Protein AF-A0A661MA37-F1 (afdb_monomer)

Structure (mmCIF, N/CA/C/O backbone):
data_AF-A0A661MA37-F1
#
_entry.id   AF-A0A661MA37-F1
#
loop_
_atom_site.group_PDB
_atom_site.id
_atom_site.type_symbol
_atom_site.label_atom_id
_atom_site.label_alt_id
_atom_site.label_comp_id
_atom_site.label_asym_id
_atom_site.label_entity_id
_atom_site.label_seq_id
_atom_site.pdbx_PDB_ins_code
_atom_site.Cartn_x
_atom_site.Cartn_y
_atom_site.Cartn_z
_atom_site.occupancy
_atom_site.B_iso_or_equiv
_atom_site.auth_seq_id
_atom_site.auth_comp_id
_atom_site.auth_asym_id
_atom_site.auth_atom_id
_atom_site.pdbx_PDB_model_num
ATOM 1 N N . MET A 1 1 ? -31.921 -35.289 -66.103 1.00 42.34 1 MET A N 1
ATOM 2 C CA . MET A 1 1 ? -31.293 -35.440 -64.771 1.00 42.34 1 MET A CA 1
ATOM 3 C C . MET A 1 1 ? -30.278 -34.314 -64.580 1.00 42.34 1 MET A C 1
ATOM 5 O O . MET A 1 1 ? -29.212 -34.405 -65.176 1.00 42.34 1 MET A O 1
ATOM 9 N N . PRO A 1 2 ? -30.581 -33.223 -63.849 1.00 46.28 2 PRO A N 1
ATOM 10 C CA . PRO A 1 2 ? -29.588 -32.200 -63.558 1.00 46.28 2 PRO A CA 1
ATOM 11 C C . PRO A 1 2 ? -28.761 -32.589 -62.327 1.00 46.28 2 PRO A C 1
ATOM 13 O O . PRO A 1 2 ? -29.277 -33.002 -61.291 1.00 46.28 2 PRO A O 1
ATOM 16 N N . SER A 1 3 ? -27.451 -32.473 -62.512 1.00 54.88 3 SER A N 1
ATOM 17 C CA . SER A 1 3 ? -26.347 -32.805 -61.614 1.00 54.88 3 SER A CA 1
ATOM 18 C C . SER A 1 3 ? -26.462 -32.168 -60.218 1.00 54.88 3 SER A C 1
ATOM 20 O O . SER A 1 3 ? -26.370 -30.951 -60.057 1.00 54.88 3 SER A O 1
ATOM 22 N N . GLY A 1 4 ? -26.586 -33.007 -59.183 1.00 56.22 4 GLY A N 1
ATOM 23 C CA . GLY A 1 4 ? -26.658 -32.626 -57.762 1.00 56.22 4 GLY A CA 1
ATOM 24 C C . GLY A 1 4 ? -25.367 -32.049 -57.151 1.00 56.22 4 GLY A C 1
ATOM 25 O O . GLY A 1 4 ? -25.297 -31.854 -55.937 1.00 56.22 4 GLY A O 1
ATOM 26 N N . ASN A 1 5 ? -24.340 -31.753 -57.956 1.00 58.75 5 ASN A N 1
ATOM 27 C CA . ASN A 1 5 ? -23.045 -31.271 -57.462 1.00 58.75 5 ASN A CA 1
ATOM 28 C C . ASN A 1 5 ? -23.025 -29.776 -57.098 1.00 58.75 5 ASN A C 1
ATOM 30 O O . ASN A 1 5 ? -22.263 -29.382 -56.213 1.00 58.75 5 ASN A O 1
ATOM 34 N N . HIS A 1 6 ? -23.865 -28.936 -57.711 1.00 53.06 6 HIS A N 1
ATOM 35 C CA . HIS A 1 6 ? -23.870 -27.490 -57.430 1.00 53.06 6 HIS A CA 1
ATOM 36 C C . HIS A 1 6 ? -24.465 -27.152 -56.053 1.00 53.06 6 HIS A C 1
ATOM 38 O O . HIS A 1 6 ? -23.918 -26.325 -55.324 1.00 53.06 6 HIS A O 1
ATOM 44 N N . MET A 1 7 ? -25.521 -27.860 -55.644 1.00 54.81 7 MET A N 1
ATOM 45 C CA . MET A 1 7 ? -26.201 -27.645 -54.358 1.00 54.81 7 MET A CA 1
ATOM 46 C C . MET A 1 7 ? -25.349 -28.086 -53.155 1.00 54.81 7 MET A C 1
ATOM 48 O O . MET A 1 7 ? -25.422 -27.497 -52.076 1.00 54.81 7 MET A O 1
ATOM 52 N N . ARG A 1 8 ? -24.491 -29.099 -53.347 1.00 56.53 8 ARG A N 1
ATOM 53 C CA . ARG A 1 8 ? -23.560 -29.596 -52.323 1.00 56.53 8 ARG A CA 1
ATOM 54 C C . ARG A 1 8 ? -22.399 -28.623 -52.098 1.00 56.53 8 ARG A C 1
ATOM 56 O O . ARG A 1 8 ? -22.014 -28.394 -50.958 1.00 56.53 8 ARG A O 1
ATOM 63 N N . ARG A 1 9 ? -21.897 -27.995 -53.169 1.00 58.16 9 ARG A N 1
ATOM 64 C CA . ARG A 1 9 ? -20.836 -26.974 -53.105 1.00 58.16 9 ARG A CA 1
ATOM 65 C C . ARG A 1 9 ? -21.297 -25.702 -52.391 1.00 58.16 9 ARG A C 1
ATOM 67 O O . ARG A 1 9 ? -20.578 -25.231 -51.519 1.00 58.16 9 ARG A O 1
ATOM 74 N N . TYR A 1 10 ? -22.509 -25.213 -52.674 1.00 55.09 10 TYR A N 1
ATOM 75 C CA . TYR A 1 10 ? -23.076 -24.059 -51.963 1.00 55.09 10 TYR A CA 1
ATOM 76 C C . TYR A 1 10 ? -23.265 -24.338 -50.468 1.00 55.09 10 TYR A C 1
ATOM 78 O O . TYR A 1 10 ? -22.764 -23.570 -49.658 1.00 55.09 10 TYR A O 1
ATOM 86 N N . LYS A 1 11 ? -23.872 -25.475 -50.087 1.00 53.38 11 LYS A N 1
ATOM 87 C CA . LYS A 1 11 ? -24.024 -25.853 -48.668 1.00 53.38 11 LYS A CA 1
ATOM 88 C C . LYS A 1 11 ? -22.684 -25.958 -47.932 1.00 53.38 11 LYS A C 1
ATOM 90 O O . LYS A 1 11 ? -22.593 -25.501 -46.800 1.00 53.38 11 LYS A O 1
ATOM 95 N N . MET A 1 12 ? -21.645 -26.517 -48.561 1.00 57.31 12 MET A N 1
ATOM 96 C CA . MET A 1 12 ? -20.313 -26.611 -47.944 1.00 57.31 12 MET A CA 1
ATOM 97 C C . MET A 1 12 ? -19.641 -25.241 -47.776 1.00 57.31 12 MET A C 1
ATOM 99 O O . MET A 1 12 ? -19.027 -25.004 -46.741 1.00 57.31 12 MET A O 1
ATOM 103 N N . ILE A 1 13 ? -19.800 -24.324 -48.738 1.00 58.38 13 ILE A N 1
ATOM 104 C CA . ILE A 1 13 ? -19.265 -22.955 -48.644 1.00 58.38 13 ILE A CA 1
ATOM 105 C C . ILE A 1 13 ? -20.003 -22.151 -47.560 1.00 58.38 13 ILE A C 1
ATOM 107 O O . ILE A 1 13 ? -19.360 -21.452 -46.784 1.00 58.38 13 ILE A O 1
ATOM 111 N N . THR A 1 14 ? -21.330 -22.280 -47.443 1.00 55.56 14 THR A N 1
ATOM 112 C CA . THR A 1 14 ? -22.116 -21.575 -46.412 1.00 55.56 14 THR A CA 1
ATOM 113 C C . THR A 1 14 ? -21.849 -22.112 -45.002 1.00 55.56 14 THR A C 1
ATOM 115 O O . THR A 1 14 ? -21.753 -21.332 -44.060 1.00 55.56 14 THR A O 1
ATOM 118 N N . VAL A 1 15 ? -21.672 -23.431 -44.850 1.00 58.31 15 VAL A N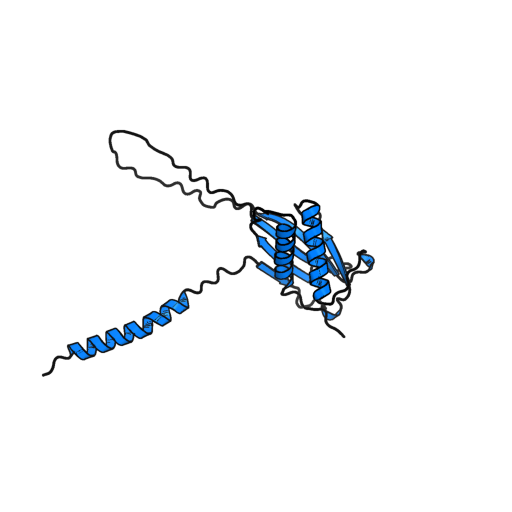 1
ATOM 119 C CA . VAL A 1 15 ? -21.267 -24.050 -43.575 1.00 58.31 15 VAL A CA 1
ATOM 120 C C . VAL A 1 15 ? -19.849 -23.610 -43.191 1.00 58.31 15 VAL A C 1
ATOM 122 O O . VAL A 1 15 ? -19.623 -23.235 -42.046 1.00 58.31 15 VAL A O 1
ATOM 125 N N . ALA A 1 16 ? -18.915 -23.547 -4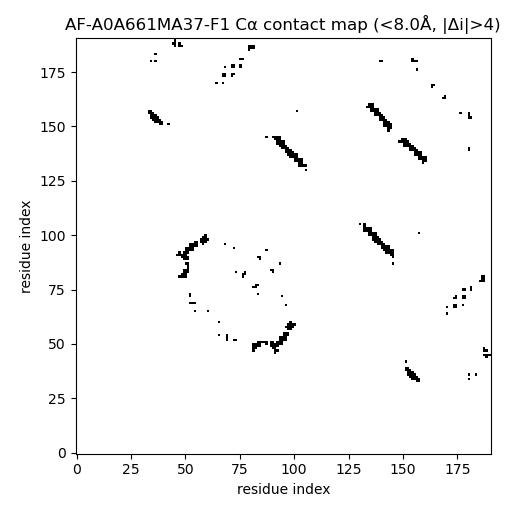4.144 1.00 56.75 16 ALA A N 1
ATOM 126 C CA . ALA A 1 16 ? -17.564 -23.041 -43.895 1.00 56.75 16 ALA A CA 1
ATOM 127 C C . ALA A 1 16 ? -17.544 -21.548 -43.498 1.00 56.75 16 ALA A C 1
ATOM 129 O O . ALA A 1 16 ? -16.780 -21.167 -42.612 1.00 56.75 16 ALA A O 1
ATOM 130 N N . LEU A 1 17 ? -18.416 -20.715 -44.086 1.00 57.72 17 LEU A N 1
ATOM 131 C CA . LEU A 1 17 ? -18.536 -19.289 -43.747 1.00 57.72 17 LEU A CA 1
ATOM 132 C C . LEU A 1 17 ? -19.122 -19.027 -42.348 1.00 57.72 17 LEU A C 1
ATOM 134 O O . LEU A 1 17 ? -18.830 -17.988 -41.764 1.00 57.72 17 LEU A O 1
ATOM 138 N N . LEU A 1 18 ? -19.926 -19.948 -41.805 1.00 57.97 18 LEU A N 1
ATOM 139 C CA . LEU A 1 18 ? -20.508 -19.844 -40.458 1.00 57.97 18 LEU A CA 1
ATOM 140 C C . LEU A 1 18 ? -19.593 -20.407 -39.356 1.00 57.97 18 LEU A C 1
ATOM 142 O O . LEU A 1 18 ? -19.655 -19.947 -38.219 1.00 57.97 18 LEU A O 1
ATOM 146 N N . ILE A 1 19 ? -18.717 -21.363 -39.680 1.00 60.91 19 ILE A N 1
ATOM 147 C CA . ILE A 1 19 ? -17.783 -21.969 -38.712 1.00 60.91 19 ILE A CA 1
ATOM 148 C C . ILE A 1 19 ? -16.560 -21.066 -38.463 1.00 60.91 19 ILE A C 1
ATOM 150 O O . ILE A 1 19 ? -16.045 -21.014 -37.347 1.00 60.91 19 ILE A O 1
ATOM 154 N N . LEU A 1 20 ? -16.121 -20.304 -39.471 1.00 59.50 20 LEU A N 1
ATOM 155 C CA . LEU A 1 20 ? -14.948 -19.428 -39.377 1.00 59.50 20 LEU A CA 1
ATOM 156 C C . LEU A 1 20 ? -15.056 -18.320 -38.297 1.00 59.50 20 LEU A C 1
ATOM 158 O O . LEU A 1 20 ? -14.103 -18.170 -37.532 1.00 59.50 20 LEU A O 1
ATOM 162 N N . PRO A 1 21 ? -16.178 -17.580 -38.140 1.00 60.81 21 PRO A N 1
ATOM 163 C CA . PRO A 1 21 ? -16.311 -16.595 -37.061 1.00 60.81 21 PRO A CA 1
ATOM 164 C C . PRO A 1 21 ? -16.475 -17.231 -35.668 1.00 60.81 21 PRO A C 1
ATOM 166 O O . PRO A 1 21 ? -16.059 -16.633 -34.678 1.00 60.81 21 PRO A O 1
ATOM 169 N N . SER A 1 22 ? -17.007 -18.457 -35.574 1.00 60.72 22 SER A N 1
ATOM 170 C CA . SER A 1 22 ? -17.124 -19.196 -34.305 1.00 60.72 22 SER A CA 1
ATOM 171 C C . SER A 1 22 ? -15.765 -19.626 -33.743 1.00 60.72 22 SER A C 1
ATOM 173 O O . SER A 1 22 ? -15.621 -19.740 -32.528 1.00 60.72 22 SER A O 1
ATOM 175 N N . LEU A 1 23 ? -14.774 -19.869 -34.605 1.00 62.75 23 LEU A N 1
ATOM 176 C CA . LEU A 1 23 ? -13.441 -20.310 -34.189 1.00 62.75 23 LEU A CA 1
ATOM 177 C C . LEU A 1 23 ? -12.568 -19.144 -33.685 1.00 62.75 23 LEU A C 1
ATOM 179 O O . LEU A 1 23 ? -11.699 -19.348 -32.842 1.00 62.75 23 LEU A O 1
ATOM 183 N N . ILE A 1 24 ? -12.837 -17.914 -34.140 1.00 62.66 24 ILE A N 1
ATOM 184 C CA . ILE A 1 24 ? -12.116 -16.698 -33.717 1.00 62.66 24 ILE A CA 1
ATOM 185 C C . ILE A 1 24 ? -12.476 -16.303 -32.272 1.00 62.66 24 ILE A C 1
ATOM 187 O O . ILE A 1 24 ? -11.613 -15.828 -31.537 1.00 62.66 24 ILE A O 1
ATOM 191 N N . PHE A 1 25 ? -13.707 -16.569 -31.820 1.00 61.25 25 PHE A N 1
ATOM 192 C CA . PHE A 1 25 ? -14.127 -16.295 -30.437 1.00 61.25 25 PHE A CA 1
ATOM 193 C C . PHE A 1 25 ? -13.514 -17.242 -29.393 1.00 61.25 25 PHE A C 1
ATOM 195 O O . PHE A 1 25 ? -13.487 -16.903 -28.215 1.00 61.25 25 PHE A O 1
ATOM 202 N N . MET A 1 26 ? -12.990 -18.406 -29.795 1.00 62.03 26 MET A N 1
ATOM 203 C CA . MET A 1 26 ? -12.390 -19.371 -28.861 1.00 62.03 26 MET A CA 1
ATOM 204 C C . MET A 1 26 ? -10.923 -19.076 -28.507 1.00 62.03 26 MET A C 1
ATOM 206 O O . MET A 1 26 ? -10.348 -19.776 -27.679 1.00 62.03 26 MET A O 1
ATOM 210 N N . LEU A 1 27 ? -10.314 -18.040 -29.095 1.00 58.47 27 LEU A N 1
ATOM 211 C CA . LEU A 1 27 ? -8.910 -17.675 -28.862 1.00 58.47 27 LEU A CA 1
ATOM 212 C C . LEU A 1 27 ? -8.718 -16.536 -27.846 1.00 58.47 27 LEU A C 1
ATOM 214 O O . LEU A 1 27 ? -7.593 -16.071 -27.668 1.00 58.47 27 LEU A O 1
ATOM 218 N N . THR A 1 28 ? -9.758 -16.105 -27.122 1.00 60.72 28 THR A N 1
ATOM 219 C CA . THR A 1 28 ? -9.584 -15.199 -25.974 1.00 60.72 28 THR A CA 1
ATOM 220 C C . THR A 1 28 ? -9.060 -15.979 -24.766 1.00 60.72 28 THR A C 1
ATOM 222 O O . THR A 1 28 ? -9.762 -16.198 -23.780 1.00 60.72 28 THR A O 1
ATOM 225 N N . GLY A 1 29 ? -7.815 -16.447 -24.847 1.00 51.28 29 GLY A N 1
ATOM 226 C CA . GLY A 1 29 ? -7.077 -16.884 -23.674 1.00 51.28 29 GLY A CA 1
ATOM 227 C C . GLY A 1 29 ? -6.793 -15.661 -22.812 1.00 51.28 29 GLY A C 1
ATOM 228 O O . GLY A 1 29 ? -5.938 -14.849 -23.159 1.00 51.28 29 GLY A O 1
ATOM 229 N N . CYS A 1 30 ? -7.508 -15.510 -21.698 1.00 56.81 30 CYS A N 1
ATOM 230 C CA . CYS A 1 30 ? -7.099 -14.588 -20.649 1.00 56.81 30 CYS A CA 1
ATOM 231 C C . CYS A 1 30 ? -5.775 -15.103 -20.076 1.00 56.81 30 CYS A C 1
ATOM 233 O O . CYS A 1 30 ? -5.766 -15.899 -19.138 1.00 56.81 30 CYS A O 1
ATOM 235 N N . ALA A 1 31 ? -4.645 -14.646 -20.617 1.00 53.56 31 ALA A N 1
ATOM 236 C CA . ALA A 1 31 ? -3.443 -14.499 -19.810 1.00 53.56 31 ALA A CA 1
ATOM 237 C C . ALA A 1 31 ? -3.786 -13.443 -18.749 1.00 53.56 31 ALA A C 1
ATOM 239 O O . ALA A 1 31 ? -3.584 -12.247 -18.949 1.00 53.56 31 ALA A O 1
ATOM 240 N N . GLY A 1 32 ? -4.479 -13.887 -17.697 1.00 51.44 32 GLY A N 1
ATOM 241 C CA . GLY A 1 32 ? -4.972 -13.020 -16.642 1.00 51.44 32 GLY A CA 1
ATOM 242 C C . GLY A 1 32 ? -3.802 -12.309 -15.963 1.00 51.44 32 GLY A C 1
ATOM 243 O O . GLY A 1 32 ? -2.689 -12.848 -15.941 1.00 51.44 32 GLY A O 1
ATOM 244 N N . PRO A 1 33 ? -4.022 -11.101 -15.424 1.00 55.16 33 PRO A N 1
ATOM 245 C CA . PRO A 1 33 ? -3.003 -10.435 -14.628 1.00 55.16 33 PRO A CA 1
ATOM 246 C C . PRO A 1 33 ? -2.516 -11.384 -13.525 1.00 55.16 33 PRO A C 1
ATOM 248 O O . PRO A 1 33 ? -3.318 -12.086 -12.909 1.00 55.16 33 PRO A O 1
ATOM 251 N N . ARG A 1 34 ? -1.201 -11.402 -13.263 1.00 70.31 34 ARG A N 1
ATOM 252 C CA . ARG A 1 34 ? -0.600 -12.069 -12.089 1.00 70.31 34 ARG A CA 1
ATOM 253 C C . ARG A 1 34 ? -0.908 -11.274 -10.817 1.00 70.31 34 ARG A C 1
ATOM 255 O O . ARG A 1 34 ? -0.000 -10.874 -10.097 1.00 70.31 34 ARG A O 1
ATOM 262 N N . GLU A 1 35 ? -2.180 -10.969 -10.621 1.00 80.62 35 GLU A N 1
ATOM 263 C CA . GLU A 1 35 ? -2.730 -10.271 -9.473 1.00 80.62 35 GLU A CA 1
ATOM 264 C C . GLU A 1 35 ? -3.512 -11.297 -8.653 1.00 80.62 35 GLU A C 1
ATOM 266 O O . GLU A 1 35 ? -4.443 -11.929 -9.158 1.00 80.62 35 GLU A O 1
ATOM 271 N N . SER A 1 36 ? -3.123 -11.484 -7.399 1.00 89.19 36 SER A N 1
ATOM 272 C CA . SER A 1 36 ? -3.878 -12.249 -6.413 1.00 89.19 36 SER A CA 1
ATOM 273 C C . SER A 1 36 ? -4.583 -11.275 -5.481 1.00 89.19 36 SER A C 1
ATOM 275 O O . SER A 1 36 ? -3.978 -10.307 -5.035 1.00 89.19 36 SER A O 1
ATOM 277 N N . VAL A 1 37 ? -5.859 -11.521 -5.188 1.00 93.94 37 VAL A N 1
ATOM 278 C CA . VAL A 1 37 ? -6.614 -10.790 -4.162 1.00 93.94 37 VAL A CA 1
ATOM 279 C C . VAL A 1 37 ? -7.381 -11.810 -3.337 1.00 93.94 37 VAL A C 1
ATOM 281 O O . VAL A 1 37 ? -8.052 -12.668 -3.910 1.00 93.94 37 VAL A O 1
ATOM 284 N N . ASP A 1 38 ? -7.284 -11.714 -2.016 1.00 93.94 38 ASP A N 1
ATOM 285 C CA . ASP A 1 38 ? -7.982 -12.576 -1.061 1.00 93.94 38 ASP A CA 1
ATOM 286 C C . ASP A 1 38 ? -8.481 -11.750 0.133 1.00 93.94 38 ASP A C 1
ATOM 288 O O . ASP A 1 38 ? -7.909 -10.710 0.468 1.00 93.94 38 ASP A O 1
ATOM 292 N N . PHE A 1 39 ? -9.575 -12.173 0.760 1.00 95.50 39 PHE A N 1
ATOM 293 C CA . PHE A 1 39 ? -10.182 -11.460 1.882 1.00 95.50 39 PHE A CA 1
ATOM 294 C C . PHE A 1 39 ? -11.003 -12.382 2.785 1.00 95.50 39 PHE A C 1
ATOM 296 O O . PHE A 1 39 ? -11.568 -13.378 2.343 1.00 95.50 39 PHE A O 1
ATOM 303 N N . ASP A 1 40 ? -11.121 -12.014 4.062 1.00 95.19 40 ASP A N 1
ATOM 304 C CA . ASP A 1 40 ? -12.014 -12.678 5.010 1.00 95.19 40 ASP A CA 1
ATOM 305 C C . ASP A 1 40 ? -13.445 -12.129 4.838 1.00 95.19 40 ASP A C 1
ATOM 307 O O . ASP A 1 40 ? -13.713 -10.986 5.227 1.00 95.19 40 ASP A O 1
ATOM 311 N N . PRO A 1 41 ? -14.402 -12.913 4.300 1.00 92.19 41 PRO A N 1
ATOM 312 C CA . PRO A 1 41 ? -15.770 -12.447 4.072 1.00 92.19 41 PRO A CA 1
ATOM 313 C C . PRO A 1 41 ? -16.547 -12.186 5.371 1.00 92.19 41 PRO A C 1
ATOM 315 O O . PRO A 1 41 ? -17.648 -11.644 5.322 1.00 92.19 41 PRO A O 1
ATOM 318 N N . LYS A 1 42 ? -16.017 -12.598 6.530 1.00 93.56 42 LYS A N 1
ATOM 319 C CA . LYS A 1 42 ? -16.632 -12.379 7.845 1.00 93.56 42 LYS A CA 1
ATOM 320 C C . LYS A 1 42 ? -16.085 -11.139 8.550 1.00 93.56 42 LYS A C 1
ATOM 322 O O . LYS A 1 42 ? -16.559 -10.820 9.642 1.00 93.56 42 LYS A O 1
ATOM 327 N N . PHE A 1 43 ? -15.086 -10.464 7.980 1.00 94.00 43 PHE A N 1
ATOM 328 C CA . PHE A 1 43 ? -14.510 -9.277 8.593 1.00 94.00 43 PHE A CA 1
ATOM 329 C C . PHE A 1 43 ? -15.469 -8.074 8.474 1.00 94.00 43 PHE A C 1
ATOM 331 O O . PHE A 1 43 ? -15.961 -7.800 7.378 1.00 94.00 43 PHE A O 1
ATOM 338 N N . PRO A 1 44 ? -15.739 -7.338 9.571 1.00 92.00 44 PRO A N 1
ATOM 339 C CA . PRO A 1 44 ? -16.679 -6.216 9.582 1.00 92.00 44 PRO A CA 1
ATOM 340 C C . PRO A 1 44 ? -16.074 -4.958 8.932 1.00 92.00 44 PRO A C 1
ATOM 342 O O . PRO A 1 44 ? -15.575 -4.059 9.617 1.00 92.00 44 PRO A O 1
ATOM 345 N N . MET A 1 45 ? -16.098 -4.904 7.598 1.00 91.00 45 MET A N 1
ATOM 346 C CA . MET A 1 45 ? -15.541 -3.808 6.789 1.00 91.00 45 MET A CA 1
ATOM 347 C C . MET A 1 45 ? -16.185 -2.444 7.091 1.00 91.00 45 MET A C 1
ATOM 349 O O . MET A 1 45 ? -15.536 -1.411 6.936 1.00 91.00 45 MET A O 1
ATOM 353 N N . GLU A 1 46 ? -17.430 -2.425 7.569 1.00 90.75 46 GLU A N 1
ATOM 354 C CA . GLU A 1 46 ? -18.181 -1.220 7.937 1.00 90.75 46 GLU A CA 1
ATOM 355 C C . GLU A 1 46 ? -17.551 -0.432 9.099 1.00 90.75 46 GLU A C 1
ATOM 357 O O . GLU A 1 46 ? -17.849 0.744 9.297 1.00 90.75 46 GLU A O 1
ATOM 362 N N . LYS A 1 47 ? -16.659 -1.062 9.874 1.00 88.88 47 LYS A N 1
ATOM 363 C CA . LYS A 1 47 ? -15.990 -0.445 11.034 1.00 88.88 47 LYS A CA 1
ATOM 364 C C . LYS A 1 47 ? -14.674 0.248 10.683 1.00 88.88 47 LYS A C 1
ATOM 366 O O . LYS A 1 47 ? -14.031 0.819 11.564 1.00 88.88 47 LYS A O 1
ATOM 371 N N . LEU A 1 48 ? -14.239 0.167 9.429 1.00 94.88 48 LEU A N 1
ATOM 372 C CA . LEU A 1 48 ? -12.976 0.740 8.985 1.00 94.88 48 LEU A CA 1
ATOM 373 C C . LEU A 1 48 ? -13.133 2.246 8.737 1.00 94.88 48 LEU A C 1
ATOM 375 O O . LEU A 1 48 ? -13.886 2.658 7.858 1.00 94.88 48 LEU A O 1
ATOM 379 N N . MET A 1 49 ? -12.401 3.069 9.493 1.00 95.75 49 MET A N 1
ATOM 380 C CA . MET A 1 49 ? -12.414 4.531 9.336 1.00 95.75 49 MET A CA 1
ATOM 381 C C . MET A 1 49 ? -11.014 5.066 9.059 1.00 95.75 49 MET A C 1
ATOM 383 O O . MET A 1 49 ? -10.794 5.681 8.017 1.00 95.75 49 MET A O 1
ATOM 387 N N . ALA A 1 50 ? -10.075 4.792 9.964 1.00 97.38 50 ALA A N 1
ATOM 388 C CA . ALA A 1 50 ? -8.706 5.271 9.888 1.00 97.38 50 ALA A CA 1
ATOM 389 C C . ALA A 1 50 ? -7.697 4.143 9.651 1.00 97.38 50 ALA A C 1
ATOM 391 O O . ALA A 1 50 ? -7.879 3.019 10.130 1.00 97.38 50 ALA A O 1
ATOM 392 N N . PHE A 1 51 ? -6.612 4.461 8.948 1.00 98.50 51 PHE A N 1
ATOM 393 C CA . PHE A 1 51 ? -5.554 3.520 8.602 1.00 98.50 51 PHE A CA 1
ATOM 394 C C . PHE A 1 51 ? -4.160 4.068 8.887 1.00 98.50 51 PHE A C 1
ATOM 396 O O . PHE A 1 51 ? -3.898 5.266 8.769 1.00 98.50 51 PHE A O 1
ATOM 403 N N . PHE A 1 52 ? -3.257 3.151 9.217 1.00 98.62 52 PHE A N 1
ATOM 404 C CA . PHE A 1 52 ? -1.818 3.387 9.286 1.00 98.62 52 PHE A CA 1
ATOM 405 C C . PHE A 1 52 ? -1.128 2.580 8.184 1.00 98.62 52 PHE A C 1
ATOM 407 O O . PHE A 1 52 ? -1.574 1.479 7.858 1.00 98.62 52 PHE A O 1
ATOM 414 N N . VAL A 1 53 ? -0.049 3.106 7.608 1.00 98.56 53 VAL A N 1
ATOM 415 C CA . VAL A 1 53 ? 0.737 2.405 6.583 1.00 98.56 53 VAL A CA 1
ATOM 416 C C . VAL A 1 53 ? 2.090 2.036 7.167 1.00 98.56 53 VAL A C 1
ATOM 418 O O . VAL A 1 53 ? 2.745 2.865 7.790 1.00 98.56 53 VAL A O 1
ATOM 421 N N . THR A 1 54 ? 2.527 0.798 6.952 1.00 97.88 54 THR A N 1
ATOM 422 C CA . THR A 1 54 ? 3.827 0.328 7.438 1.00 97.88 54 THR A CA 1
ATOM 423 C C . THR A 1 54 ? 4.545 -0.538 6.412 1.00 97.88 54 THR A C 1
ATOM 425 O O . THR A 1 54 ? 3.919 -1.241 5.618 1.00 97.88 54 THR A O 1
ATOM 428 N N . GLN A 1 55 ? 5.873 -0.512 6.437 1.00 97.62 55 GLN A N 1
ATOM 429 C CA . GLN A 1 55 ? 6.689 -1.434 5.655 1.00 97.62 55 GLN A CA 1
ATOM 430 C C . GLN A 1 55 ? 6.823 -2.760 6.406 1.00 97.62 55 GLN A C 1
ATOM 432 O O . GLN A 1 55 ? 7.124 -2.768 7.600 1.00 97.62 55 GLN A O 1
ATOM 437 N N . SER A 1 56 ? 6.665 -3.887 5.713 1.00 94.25 56 SER A N 1
ATOM 438 C CA . SER A 1 56 ? 7.049 -5.178 6.282 1.00 94.25 56 SER A CA 1
ATOM 439 C C . SER A 1 56 ? 8.567 -5.241 6.535 1.00 94.25 56 SER A C 1
ATOM 441 O O . SER A 1 56 ? 9.337 -4.826 5.664 1.00 94.25 56 SER A O 1
ATOM 443 N N . PRO A 1 57 ? 9.031 -5.802 7.669 1.00 89.81 57 PRO A N 1
ATOM 444 C CA . PRO A 1 57 ? 10.462 -5.949 7.953 1.00 89.81 57 PRO A CA 1
ATOM 445 C C . PRO A 1 57 ? 11.247 -6.696 6.866 1.00 89.81 57 PRO A C 1
ATOM 447 O O . PRO A 1 57 ? 12.419 -6.404 6.650 1.00 89.81 57 PRO A O 1
ATOM 450 N N . ASP A 1 58 ? 10.588 -7.612 6.151 1.00 86.50 58 ASP A N 1
ATOM 451 C CA . ASP A 1 58 ? 11.205 -8.452 5.119 1.00 86.50 58 ASP A CA 1
ATOM 452 C C . ASP A 1 58 ? 11.144 -7.827 3.712 1.00 86.50 58 ASP A C 1
ATOM 454 O O . ASP A 1 58 ? 11.525 -8.458 2.723 1.00 86.50 58 ASP A O 1
ATOM 458 N N . ALA A 1 59 ? 10.638 -6.595 3.584 1.00 89.00 59 ALA A N 1
ATOM 459 C CA . ALA A 1 59 ? 10.532 -5.926 2.293 1.00 89.00 59 ALA A CA 1
ATOM 460 C C . ALA A 1 59 ? 11.919 -5.556 1.739 1.00 89.00 59 ALA A C 1
ATOM 462 O O . ALA A 1 59 ? 12.667 -4.773 2.324 1.00 89.00 59 ALA A O 1
ATOM 463 N N . ASN A 1 60 ? 12.236 -6.080 0.556 1.00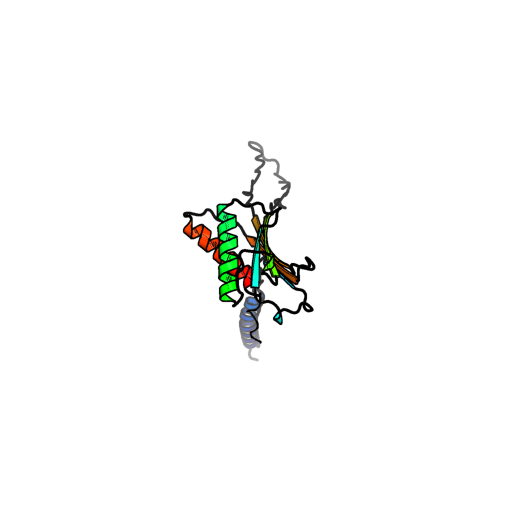 90.06 60 ASN A N 1
ATOM 464 C CA . ASN A 1 60 ? 13.473 -5.814 -0.167 1.00 90.06 60 ASN A CA 1
ATOM 465 C C . ASN A 1 60 ? 13.302 -4.611 -1.105 1.00 90.06 60 ASN A C 1
ATOM 467 O O . ASN A 1 60 ? 13.016 -4.762 -2.296 1.00 90.06 60 ASN A O 1
ATOM 471 N N . ILE A 1 61 ? 13.431 -3.407 -0.547 1.00 91.88 61 ILE A N 1
ATOM 472 C CA . ILE A 1 61 ? 13.218 -2.147 -1.262 1.00 91.88 61 ILE A CA 1
ATOM 473 C C . ILE A 1 61 ? 14.085 -1.018 -0.689 1.00 91.88 61 ILE A C 1
ATOM 475 O O . ILE A 1 61 ? 14.335 -0.963 0.513 1.00 91.88 61 ILE A O 1
ATOM 479 N N . ASP A 1 62 ? 14.551 -0.103 -1.544 1.00 92.50 62 ASP A N 1
ATOM 480 C CA . ASP A 1 62 ? 15.282 1.088 -1.101 1.00 92.50 62 ASP A CA 1
ATOM 481 C C . ASP A 1 62 ? 14.350 2.151 -0.482 1.00 92.50 62 ASP A C 1
ATOM 483 O O . ASP A 1 62 ? 13.168 2.214 -0.836 1.00 92.50 62 ASP A O 1
ATOM 487 N N . PRO A 1 63 ? 14.867 3.050 0.380 1.00 94.75 63 PRO A N 1
ATOM 488 C CA . PRO A 1 63 ? 14.043 4.026 1.098 1.00 94.75 63 PRO A CA 1
ATOM 489 C C . PRO A 1 63 ? 13.215 4.960 0.204 1.00 94.75 63 PRO A C 1
ATOM 491 O O . PRO A 1 63 ? 12.096 5.319 0.558 1.00 94.75 63 PRO A O 1
ATOM 494 N N . LEU A 1 64 ? 13.725 5.351 -0.971 1.00 95.12 64 LEU A N 1
ATOM 495 C CA . LEU A 1 64 ? 12.992 6.258 -1.860 1.00 95.12 64 LEU A CA 1
ATOM 496 C C . LEU A 1 64 ? 11.821 5.552 -2.539 1.00 95.12 64 LEU A C 1
ATOM 498 O O . LEU A 1 64 ? 10.763 6.148 -2.727 1.00 95.12 64 LEU A O 1
ATOM 502 N N . ASN A 1 65 ? 12.001 4.296 -2.942 1.00 95.00 65 ASN A N 1
ATOM 503 C CA . ASN A 1 65 ? 10.908 3.506 -3.500 1.00 95.00 65 ASN A CA 1
ATOM 504 C C . ASN A 1 65 ? 9.907 3.079 -2.422 1.00 95.00 65 ASN A C 1
ATOM 506 O O . ASN A 1 65 ? 8.707 3.112 -2.678 1.00 95.00 65 ASN A O 1
ATOM 510 N N . SER A 1 66 ? 10.383 2.775 -1.216 1.00 96.56 66 SER A N 1
ATOM 511 C CA . SER A 1 66 ? 9.553 2.548 -0.031 1.00 96.56 66 SER A CA 1
ATOM 512 C C . SER A 1 66 ? 8.627 3.743 0.236 1.00 96.56 66 SER A C 1
ATOM 514 O O . SER A 1 66 ? 7.407 3.578 0.271 1.00 96.56 66 SER A O 1
ATOM 516 N N . GLN A 1 67 ? 9.173 4.967 0.260 1.00 97.56 67 GLN A N 1
ATOM 517 C CA . GLN A 1 67 ? 8.378 6.189 0.421 1.00 97.56 67 GLN A CA 1
ATOM 518 C C . GLN A 1 67 ? 7.338 6.366 -0.697 1.00 97.56 67 GLN A C 1
ATOM 520 O O . GLN A 1 67 ? 6.192 6.710 -0.426 1.00 97.56 67 GLN A O 1
ATOM 525 N N . ARG A 1 68 ? 7.699 6.079 -1.956 1.00 97.56 68 ARG A N 1
ATOM 526 C CA . ARG A 1 68 ? 6.754 6.154 -3.086 1.00 97.56 68 ARG A CA 1
ATOM 527 C C . ARG A 1 68 ? 5.579 5.188 -2.925 1.00 97.56 68 ARG A C 1
ATOM 529 O O . ARG A 1 68 ? 4.453 5.571 -3.224 1.00 97.56 68 ARG A O 1
ATOM 536 N N . ILE A 1 69 ? 5.826 3.955 -2.476 1.00 98.19 69 ILE A N 1
ATOM 537 C CA . ILE A 1 69 ? 4.759 2.975 -2.219 1.00 98.19 69 ILE A CA 1
ATOM 538 C C . ILE A 1 69 ? 3.894 3.437 -1.047 1.00 98.19 69 ILE A C 1
ATOM 540 O O . ILE A 1 69 ? 2.670 3.417 -1.159 1.00 98.19 69 ILE A O 1
ATOM 544 N N . HIS A 1 70 ? 4.517 3.893 0.041 1.00 98.56 70 HIS A N 1
ATOM 545 C CA . HIS A 1 70 ? 3.809 4.450 1.188 1.00 98.56 70 HIS A CA 1
ATOM 546 C C . HIS A 1 70 ? 2.843 5.567 0.760 1.00 98.56 70 HIS A C 1
ATOM 548 O O . HIS A 1 70 ? 1.642 5.476 1.013 1.00 98.56 70 HIS A O 1
ATOM 554 N N . ASP A 1 71 ? 3.339 6.577 0.044 1.00 98.38 71 ASP A N 1
ATOM 555 C CA . ASP A 1 71 ? 2.540 7.730 -0.384 1.00 98.38 71 ASP A CA 1
ATOM 556 C C . ASP A 1 71 ? 1.428 7.327 -1.360 1.00 98.38 71 ASP A C 1
ATOM 558 O O . ASP A 1 71 ? 0.305 7.831 -1.273 1.00 98.38 71 ASP A O 1
ATOM 562 N N . ALA A 1 72 ? 1.704 6.370 -2.250 1.00 98.62 72 ALA A N 1
ATOM 563 C CA . ALA A 1 72 ? 0.705 5.813 -3.152 1.00 98.62 72 ALA A CA 1
ATOM 564 C C . ALA A 1 72 ? -0.433 5.107 -2.394 1.00 98.62 72 ALA A C 1
ATOM 566 O O . ALA A 1 72 ? -1.600 5.280 -2.757 1.00 98.62 72 ALA A O 1
ATOM 567 N N . ILE A 1 73 ? -0.123 4.341 -1.339 1.00 98.75 73 ILE A N 1
ATOM 568 C CA . ILE A 1 73 ? -1.129 3.669 -0.498 1.00 98.75 73 ILE A CA 1
ATOM 569 C C . ILE A 1 73 ? -1.966 4.713 0.234 1.00 98.75 73 ILE A C 1
ATOM 571 O O . ILE A 1 73 ? -3.196 4.646 0.184 1.00 98.75 73 ILE A O 1
ATOM 575 N N . VAL A 1 74 ? -1.310 5.700 0.856 1.00 98.69 74 VAL A N 1
ATOM 576 C CA . VAL A 1 74 ? -1.984 6.786 1.579 1.00 98.69 74 VAL A CA 1
ATOM 577 C C . VAL A 1 74 ? -2.973 7.506 0.669 1.00 98.69 74 VAL A C 1
ATOM 579 O O . VAL A 1 74 ? -4.164 7.552 0.972 1.00 98.69 74 VAL A O 1
ATOM 582 N N . HIS A 1 75 ? -2.511 7.990 -0.482 1.00 98.50 75 HIS A N 1
ATOM 583 C CA . HIS A 1 75 ? -3.354 8.715 -1.428 1.00 98.50 75 HIS A CA 1
ATOM 584 C C . HIS A 1 75 ? -4.513 7.852 -1.955 1.00 98.50 75 HIS A C 1
ATOM 586 O O . HIS A 1 75 ? -5.650 8.313 -2.044 1.00 98.50 75 HIS A O 1
ATOM 592 N N . THR A 1 76 ? -4.256 6.580 -2.274 1.00 98.62 76 THR A N 1
ATOM 593 C CA . THR A 1 76 ? -5.287 5.677 -2.811 1.00 98.62 76 THR A CA 1
ATOM 594 C C . THR A 1 76 ? -6.381 5.376 -1.785 1.00 98.62 76 THR A C 1
ATOM 596 O O . THR A 1 76 ? -7.564 5.401 -2.129 1.00 98.62 76 THR A O 1
ATOM 599 N N . LEU A 1 77 ? -6.019 5.128 -0.523 1.00 98.50 77 LEU A N 1
ATOM 600 C CA . LEU A 1 77 ? -6.989 4.868 0.546 1.00 98.50 77 LEU A CA 1
ATOM 601 C C . LEU A 1 77 ? -7.737 6.136 0.979 1.00 98.50 77 LEU A C 1
ATOM 603 O O . LEU A 1 77 ? -8.942 6.070 1.224 1.00 98.50 77 LEU A O 1
ATOM 607 N N . GLN A 1 78 ? -7.080 7.298 0.987 1.00 98.12 78 GLN A N 1
ATOM 608 C CA . GLN A 1 78 ? -7.756 8.580 1.213 1.00 98.12 78 GLN A CA 1
ATOM 609 C C . GLN A 1 78 ? -8.800 8.876 0.133 1.00 98.12 78 GLN A C 1
ATOM 611 O O . GLN A 1 78 ? -9.923 9.258 0.455 1.00 98.12 78 GLN A O 1
ATOM 616 N N . ASN A 1 79 ? -8.492 8.603 -1.139 1.00 98.06 79 ASN A N 1
ATOM 617 C CA . ASN A 1 79 ? -9.460 8.737 -2.235 1.00 98.06 79 ASN A CA 1
ATOM 618 C C . ASN A 1 79 ? -10.634 7.751 -2.131 1.00 98.06 79 ASN A C 1
ATOM 620 O O . ASN A 1 79 ? -11.701 7.999 -2.686 1.00 98.06 79 ASN A O 1
ATOM 624 N N . LYS A 1 80 ? -10.458 6.646 -1.399 1.00 97.56 80 LYS A N 1
ATOM 625 C CA . LYS A 1 80 ? -11.527 5.708 -1.034 1.00 97.56 80 LYS A CA 1
ATOM 626 C C . LYS A 1 80 ? -12.306 6.135 0.219 1.00 97.56 80 LYS A C 1
ATOM 628 O O . LYS A 1 80 ? -13.235 5.433 0.603 1.00 97.56 80 LYS A O 1
ATOM 633 N N . GLY A 1 81 ? -11.972 7.272 0.833 1.00 97.50 81 GLY A N 1
ATOM 634 C CA . GLY A 1 81 ? -12.690 7.871 1.964 1.00 97.50 81 GLY A CA 1
ATOM 635 C C . GLY A 1 81 ? -12.135 7.529 3.351 1.00 97.50 81 GLY A C 1
ATOM 636 O O . GLY A 1 81 ? -12.720 7.949 4.352 1.00 97.50 81 GLY A O 1
ATOM 637 N N . TYR A 1 82 ? -11.035 6.779 3.438 1.00 98.00 82 TYR A N 1
ATOM 638 C CA . TYR A 1 82 ? -10.401 6.439 4.713 1.00 98.00 82 TYR A CA 1
ATOM 639 C C . TYR A 1 82 ? -9.496 7.566 5.225 1.00 98.00 82 TYR A C 1
ATOM 641 O O . TYR A 1 82 ? -8.899 8.316 4.455 1.00 98.00 82 TYR A O 1
ATOM 649 N N . GLU A 1 83 ? -9.353 7.665 6.541 1.00 97.81 83 GLU A N 1
ATOM 650 C CA . GLU A 1 83 ? -8.550 8.696 7.199 1.00 97.81 83 GLU A CA 1
ATOM 651 C C . GLU A 1 83 ? -7.142 8.171 7.504 1.00 97.81 83 GLU A C 1
ATOM 653 O O . GLU A 1 83 ? -6.969 7.156 8.173 1.00 97.81 83 GLU A O 1
ATOM 658 N N . TYR A 1 84 ? -6.107 8.849 7.015 1.00 98.25 84 TYR A N 1
ATOM 659 C CA . TYR A 1 84 ? -4.730 8.482 7.345 1.00 98.25 84 TYR A CA 1
ATOM 660 C C . TYR A 1 84 ? -4.367 8.960 8.757 1.00 98.25 84 TYR A C 1
ATOM 662 O O . TYR A 1 84 ? -4.619 10.114 9.105 1.00 98.25 84 TYR A O 1
ATOM 670 N N . THR A 1 85 ? -3.716 8.103 9.543 1.00 97.69 85 THR A N 1
ATOM 671 C CA . THR A 1 85 ? -3.093 8.457 10.826 1.00 97.69 85 THR A CA 1
ATOM 672 C C . THR A 1 85 ? -1.586 8.226 10.769 1.00 97.69 85 THR A C 1
ATOM 674 O O . THR A 1 85 ? -1.122 7.237 10.210 1.00 97.69 85 THR A O 1
ATOM 677 N N . SER A 1 86 ? -0.806 9.115 11.389 1.00 93.56 86 SER A N 1
ATOM 678 C CA . SER A 1 86 ? 0.651 8.967 11.524 1.00 93.56 86 SER A CA 1
ATOM 679 C C . SER A 1 86 ? 1.074 8.025 12.656 1.00 93.56 86 SER A C 1
ATOM 681 O O . SER A 1 86 ? 2.252 7.692 12.765 1.00 93.56 86 SER A O 1
ATOM 683 N N . ALA A 1 87 ? 0.132 7.599 13.500 1.00 94.69 87 ALA A N 1
ATOM 684 C CA . ALA A 1 87 ? 0.370 6.684 14.607 1.00 94.69 87 ALA A CA 1
ATOM 685 C C . ALA A 1 87 ? -0.542 5.456 14.510 1.00 94.69 87 ALA A C 1
ATOM 687 O O . ALA A 1 87 ? -1.757 5.586 14.332 1.00 94.69 87 ALA A O 1
ATOM 688 N N . GLU A 1 88 ? 0.038 4.270 14.714 1.00 93.88 88 GLU A N 1
ATOM 689 C CA . GLU A 1 88 ? -0.673 2.984 14.727 1.00 93.88 88 GLU A CA 1
ATOM 690 C C . GLU A 1 88 ? -1.826 2.959 15.745 1.00 93.88 88 GLU A C 1
ATOM 692 O O . GLU A 1 88 ? -2.882 2.393 15.476 1.00 93.88 88 GLU A O 1
ATOM 697 N N . THR A 1 89 ? -1.672 3.635 16.887 1.00 92.88 89 THR A N 1
ATOM 698 C CA . THR A 1 89 ? -2.695 3.711 17.945 1.00 92.88 89 THR A CA 1
ATOM 699 C C . THR A 1 89 ? -3.993 4.392 17.506 1.00 92.88 89 THR A C 1
ATOM 701 O O . THR A 1 89 ? -5.031 4.153 18.119 1.00 92.88 89 THR A O 1
ATOM 704 N N . GLY A 1 90 ? -3.951 5.225 16.461 1.00 92.25 90 GLY A N 1
ATOM 705 C CA . GLY A 1 90 ? -5.125 5.891 15.893 1.00 92.25 90 GLY A CA 1
ATOM 706 C C . GLY A 1 90 ? -5.817 5.106 14.775 1.00 92.25 90 GLY A C 1
ATOM 707 O O . GLY A 1 90 ? -6.819 5.577 14.246 1.00 92.25 90 GLY A O 1
ATOM 708 N N . ALA A 1 91 ? -5.288 3.946 14.375 1.00 96.88 91 ALA A N 1
ATOM 709 C CA . ALA A 1 91 ? -5.770 3.205 13.216 1.00 96.88 91 ALA A CA 1
ATOM 710 C C . ALA A 1 91 ? -6.789 2.121 13.596 1.00 96.88 91 ALA A C 1
ATOM 712 O O . ALA A 1 91 ? -6.681 1.468 14.635 1.00 96.88 91 ALA A O 1
ATOM 713 N N . ASN A 1 92 ? -7.764 1.875 12.719 1.00 96.25 92 ASN A N 1
ATOM 714 C CA . ASN A 1 92 ? -8.655 0.713 12.807 1.00 96.25 92 ASN A CA 1
ATOM 715 C C . ASN A 1 92 ? -8.120 -0.482 12.014 1.00 96.25 92 ASN A C 1
ATOM 717 O O . ASN A 1 92 ? -8.474 -1.619 12.311 1.00 96.25 92 ASN A O 1
ATOM 721 N N . PHE A 1 93 ? -7.263 -0.225 11.028 1.00 98.06 93 PHE A N 1
ATOM 722 C CA . PHE A 1 93 ? -6.546 -1.238 10.268 1.00 98.06 93 PHE A CA 1
ATOM 723 C C . PHE A 1 93 ? -5.169 -0.730 9.852 1.00 98.06 93 PHE A C 1
ATOM 725 O O . PHE A 1 93 ? -4.932 0.475 9.766 1.00 98.06 93 PHE A O 1
ATOM 732 N N . ILE A 1 94 ? -4.258 -1.658 9.591 1.00 98.50 94 ILE A N 1
ATOM 733 C CA . ILE A 1 94 ? -2.912 -1.352 9.114 1.00 98.50 94 ILE A CA 1
ATOM 734 C C . ILE A 1 94 ? -2.756 -1.901 7.707 1.00 98.50 94 ILE A C 1
ATOM 736 O O . ILE A 1 94 ? -3.030 -3.076 7.486 1.00 98.50 94 ILE A O 1
ATOM 740 N N . ALA A 1 95 ? -2.287 -1.060 6.790 1.00 98.56 95 ALA A N 1
ATOM 741 C CA . ALA A 1 95 ? -1.839 -1.454 5.464 1.00 98.56 95 ALA A CA 1
ATOM 742 C C . ALA A 1 95 ? -0.331 -1.727 5.510 1.00 98.56 95 ALA A C 1
ATOM 744 O O . ALA A 1 95 ? 0.473 -0.796 5.600 1.00 98.56 95 ALA A O 1
ATOM 745 N N . SER A 1 96 ? 0.066 -2.998 5.468 1.00 98.44 96 SER A N 1
ATOM 746 C CA . SER A 1 96 ? 1.470 -3.394 5.398 1.00 98.44 96 SER A CA 1
ATOM 747 C C . SER A 1 96 ? 1.858 -3.762 3.980 1.00 98.44 96 SER A C 1
ATOM 749 O O . SER A 1 96 ? 1.193 -4.585 3.359 1.00 98.44 96 SER A O 1
ATOM 751 N N . TYR A 1 97 ? 2.926 -3.163 3.455 1.00 98.19 97 TYR A N 1
ATOM 752 C CA . TYR A 1 97 ? 3.425 -3.508 2.127 1.00 98.19 97 TYR A CA 1
ATOM 753 C C . TYR A 1 97 ? 4.696 -4.359 2.184 1.00 98.19 97 TYR A C 1
ATOM 755 O O . TYR A 1 97 ? 5.603 -4.136 2.991 1.00 98.19 97 TYR A O 1
ATOM 763 N N . HIS A 1 98 ? 4.754 -5.324 1.273 1.00 96.31 98 HIS A N 1
ATOM 764 C CA . HIS A 1 98 ? 5.836 -6.272 1.064 1.00 96.31 98 HIS A CA 1
ATOM 765 C C . HIS A 1 98 ? 6.388 -6.097 -0.348 1.00 96.31 98 HIS A C 1
ATOM 767 O O . HIS A 1 98 ? 5.633 -5.889 -1.299 1.00 96.31 98 HIS A O 1
ATOM 773 N N . VAL A 1 99 ? 7.707 -6.213 -0.485 1.0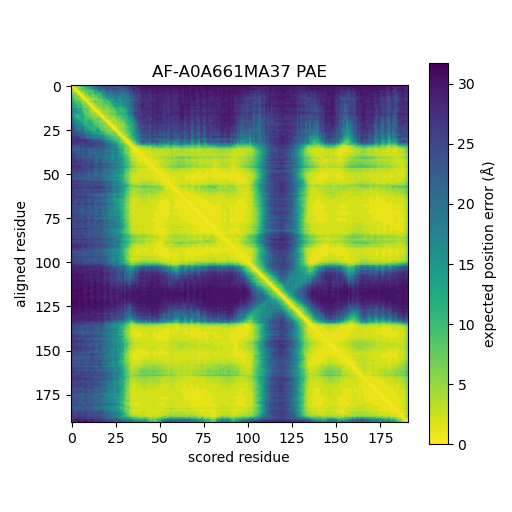0 94.44 99 VAL A N 1
ATOM 774 C CA . VAL A 1 99 ? 8.387 -6.202 -1.783 1.00 94.44 99 VAL A CA 1
ATOM 775 C C . VAL A 1 99 ? 9.382 -7.348 -1.801 1.00 94.44 99 VAL A C 1
ATOM 777 O O . VAL A 1 99 ? 10.286 -7.397 -0.968 1.00 94.44 99 VAL A O 1
ATOM 780 N N . THR A 1 100 ? 9.214 -8.293 -2.719 1.00 91.12 100 THR A N 1
ATOM 781 C CA . THR A 1 100 ? 10.034 -9.507 -2.777 1.00 91.12 100 THR A CA 1
ATOM 782 C C . THR A 1 100 ? 10.517 -9.742 -4.198 1.00 91.12 100 THR A C 1
ATOM 784 O O . THR A 1 100 ? 9.741 -9.696 -5.145 1.00 91.12 100 THR A O 1
ATOM 787 N N . ILE A 1 101 ? 11.814 -10.005 -4.366 1.00 86.69 101 ILE A N 1
ATOM 788 C CA . ILE A 1 101 ? 12.375 -10.350 -5.676 1.00 86.69 101 ILE A CA 1
ATOM 789 C C . ILE A 1 101 ? 12.022 -11.806 -5.982 1.00 86.69 101 ILE A C 1
ATOM 791 O O . ILE A 1 101 ? 12.509 -12.723 -5.318 1.00 86.69 101 ILE A O 1
ATOM 795 N N . VAL A 1 102 ? 11.219 -12.012 -7.018 1.00 81.81 102 VAL A N 1
ATOM 796 C CA . VAL A 1 102 ? 10.886 -13.323 -7.566 1.00 81.81 102 VAL A CA 1
ATOM 797 C C . VAL A 1 102 ? 11.895 -13.619 -8.671 1.00 81.81 102 VAL A C 1
ATOM 799 O O . VAL A 1 102 ? 11.839 -13.085 -9.779 1.00 81.81 102 VAL A O 1
ATOM 802 N N . LYS A 1 103 ? 12.885 -14.462 -8.372 1.00 68.69 103 LYS A N 1
ATOM 803 C CA . LYS A 1 103 ? 13.799 -14.947 -9.408 1.00 68.69 103 LYS A CA 1
ATOM 804 C C . LYS A 1 103 ? 13.070 -15.987 -10.246 1.00 68.69 103 LYS A C 1
ATOM 806 O O . LYS A 1 103 ? 12.801 -17.084 -9.761 1.00 68.69 103 LYS A O 1
ATOM 811 N N . ASN A 1 104 ? 12.829 -15.680 -11.517 1.00 60.06 104 ASN A N 1
ATOM 812 C CA . ASN A 1 104 ? 12.547 -16.724 -12.491 1.00 60.06 104 ASN A CA 1
ATOM 813 C C . ASN A 1 104 ? 13.812 -17.565 -12.655 1.00 60.06 104 ASN A C 1
ATOM 815 O O . ASN A 1 104 ? 14.780 -17.134 -13.282 1.00 60.06 104 ASN A O 1
ATOM 819 N N . VAL A 1 105 ? 13.818 -18.766 -12.079 1.00 52.44 105 VAL A N 1
ATOM 820 C CA . VAL A 1 105 ? 14.726 -19.814 -12.539 1.00 52.44 105 VAL A CA 1
ATOM 821 C C . VAL A 1 105 ? 14.206 -20.202 -13.922 1.00 52.44 105 VAL A C 1
ATOM 823 O O . VAL A 1 105 ? 13.078 -20.692 -14.001 1.00 52.44 105 VAL A O 1
ATOM 826 N N . PRO A 1 106 ? 14.936 -19.944 -15.022 1.00 52.25 106 PRO A N 1
ATOM 827 C CA . PRO A 1 106 ? 14.474 -20.376 -16.329 1.00 52.25 106 PRO A CA 1
ATOM 828 C C . PRO A 1 106 ? 14.264 -21.893 -16.284 1.00 52.25 106 PRO A C 1
ATOM 830 O O . PRO A 1 106 ? 15.203 -22.650 -16.051 1.00 52.25 106 PRO A O 1
ATOM 833 N N . SER A 1 107 ? 13.030 -22.341 -16.522 1.00 47.75 107 SER A N 1
ATOM 834 C CA . SER A 1 107 ? 12.662 -23.760 -16.634 1.00 47.75 107 SER A CA 1
ATOM 835 C C . SER A 1 107 ? 13.270 -24.438 -17.869 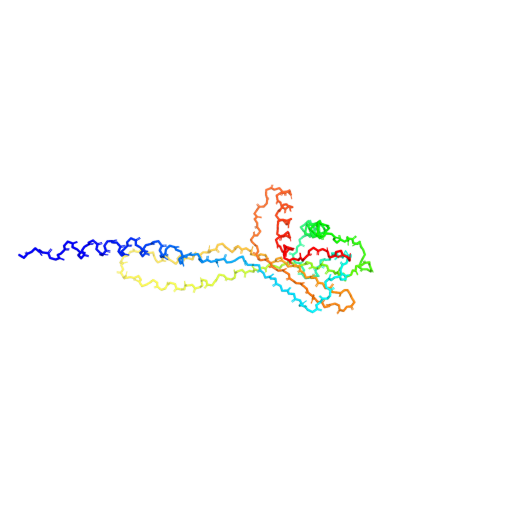1.00 47.75 107 SER A C 1
ATOM 837 O O . SER A 1 107 ? 13.089 -25.633 -18.089 1.00 47.75 107 SER A O 1
ATOM 839 N N . ASN A 1 108 ? 14.033 -23.693 -18.667 1.00 48.09 108 ASN A N 1
ATOM 840 C CA . ASN A 1 108 ? 14.630 -24.145 -19.910 1.00 48.09 108 ASN A CA 1
ATOM 841 C C . ASN A 1 108 ? 16.042 -24.692 -19.675 1.00 48.09 108 ASN A C 1
ATOM 843 O O . ASN A 1 108 ? 17.005 -24.225 -20.278 1.00 48.09 108 ASN A O 1
ATOM 847 N N . PHE A 1 109 ? 16.178 -25.727 -18.844 1.00 44.88 109 PHE A N 1
ATOM 848 C CA . PHE A 1 109 ? 17.292 -26.662 -19.016 1.00 44.88 109 PHE A CA 1
ATOM 849 C C . PHE A 1 109 ? 16.913 -27.644 -20.133 1.00 44.88 109 PHE A C 1
ATOM 851 O O . PHE A 1 109 ? 16.697 -28.831 -19.905 1.00 44.88 109 PHE A O 1
ATOM 858 N N . SER A 1 110 ? 16.749 -27.144 -21.362 1.00 45.56 110 SER A N 1
ATOM 859 C CA . SER A 1 110 ? 16.596 -28.018 -22.522 1.00 45.56 110 SER A CA 1
ATOM 860 C C . SER A 1 110 ? 17.992 -28.448 -22.967 1.00 45.56 110 SER A C 1
ATOM 862 O O . SER A 1 110 ? 18.684 -27.706 -23.666 1.00 45.56 110 SER A O 1
ATOM 864 N N . ILE A 1 111 ? 18.423 -29.648 -22.570 1.00 44.00 111 ILE A N 1
ATOM 865 C CA . ILE A 1 111 ? 19.509 -30.341 -23.270 1.00 44.00 111 ILE A CA 1
ATOM 866 C C . ILE A 1 111 ? 18.957 -30.690 -24.652 1.00 44.00 111 ILE A C 1
ATOM 868 O O . ILE A 1 111 ? 18.280 -31.699 -24.839 1.00 44.00 111 ILE A O 1
ATOM 872 N N . GLY A 1 112 ? 19.199 -29.815 -25.624 1.00 43.66 112 GLY A N 1
ATOM 873 C CA . GLY A 1 112 ? 19.005 -30.150 -27.023 1.00 43.66 112 GLY A CA 1
ATOM 874 C C . GLY A 1 112 ? 20.051 -31.186 -27.416 1.00 43.66 112 GLY A C 1
ATOM 875 O O . GLY A 1 112 ? 21.191 -30.831 -27.704 1.00 43.66 112 GLY A O 1
ATOM 876 N N . PHE A 1 113 ? 19.681 -32.467 -27.428 1.00 39.47 113 PHE A N 1
ATOM 877 C CA . PHE A 1 113 ? 20.445 -33.485 -28.143 1.00 39.47 113 PHE A CA 1
ATOM 878 C C . PHE A 1 113 ? 20.294 -33.214 -29.642 1.00 39.47 113 PHE A C 1
ATOM 880 O O . PHE A 1 113 ? 19.379 -33.703 -30.301 1.00 39.47 113 PHE A O 1
ATOM 887 N N . GLY A 1 114 ? 21.188 -32.389 -30.181 1.00 40.12 114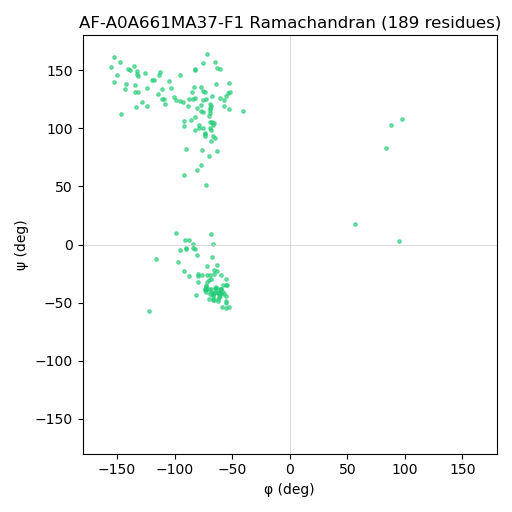 GLY A N 1
ATOM 888 C CA . GLY A 1 114 ? 21.403 -32.320 -31.615 1.00 40.12 114 GLY A CA 1
ATOM 889 C C . GLY A 1 114 ? 21.994 -33.648 -32.074 1.00 40.12 114 GLY A C 1
ATOM 890 O O . GLY A 1 114 ? 23.183 -33.893 -31.883 1.00 40.12 114 GLY A O 1
ATOM 891 N N . LEU A 1 115 ? 21.180 -34.506 -32.690 1.00 38.50 115 LEU A N 1
ATOM 892 C CA . LEU A 1 115 ? 21.677 -35.579 -33.552 1.00 38.50 115 LEU A CA 1
ATOM 893 C C . LEU A 1 115 ? 22.237 -34.929 -34.824 1.00 38.50 115 LEU A C 1
ATOM 895 O O . LEU A 1 115 ? 21.596 -34.890 -35.872 1.00 38.50 115 LEU A O 1
ATOM 899 N N . GLY A 1 116 ? 23.430 -34.349 -34.696 1.00 40.91 116 GLY A N 1
ATOM 900 C CA . GLY A 1 116 ? 24.238 -33.902 -35.817 1.00 40.91 116 GLY A CA 1
ATOM 901 C C . GLY A 1 116 ? 24.743 -35.127 -36.564 1.00 40.91 116 GLY A C 1
ATOM 902 O O . GLY A 1 116 ? 25.623 -35.838 -36.082 1.00 40.91 116 GLY A O 1
ATOM 903 N N . SER A 1 117 ? 24.150 -35.385 -37.728 1.00 39.25 117 SER A N 1
ATOM 904 C CA . SER A 1 117 ? 24.662 -36.351 -38.690 1.00 39.25 117 SER A CA 1
ATOM 905 C C . SER A 1 117 ? 26.124 -36.036 -39.002 1.00 39.25 117 SER A C 1
ATOM 907 O O . SER A 1 117 ? 26.475 -34.898 -39.309 1.00 39.25 117 SER A O 1
ATOM 909 N N . PHE A 1 118 ? 26.952 -37.073 -38.922 1.00 41.00 118 PHE A N 1
ATOM 910 C CA . PHE A 1 118 ? 28.351 -37.115 -39.328 1.00 41.00 118 PHE A CA 1
ATOM 911 C C . PHE A 1 118 ? 28.572 -36.363 -40.655 1.00 41.00 118 PHE A C 1
ATOM 913 O O . PHE A 1 118 ? 28.064 -36.770 -41.700 1.00 41.00 118 PHE A O 1
ATOM 920 N N . GLY A 1 119 ? 29.339 -35.274 -40.604 1.00 35.31 119 GLY A N 1
ATOM 921 C CA . GLY A 1 119 ? 29.762 -34.487 -41.757 1.00 35.31 119 GLY A CA 1
ATOM 922 C C . GLY A 1 119 ? 31.156 -33.929 -41.493 1.00 35.31 119 GLY A C 1
ATOM 923 O O . GLY A 1 119 ? 31.359 -33.144 -40.574 1.00 35.31 119 GLY A O 1
ATOM 924 N N . TYR A 1 120 ? 32.126 -34.417 -42.256 1.00 43.97 120 TYR A N 1
ATOM 925 C CA . TYR A 1 120 ? 33.540 -34.051 -42.217 1.00 43.97 120 TYR A CA 1
ATOM 926 C C . TYR A 1 120 ? 33.719 -32.516 -42.300 1.00 43.97 120 TYR A C 1
ATOM 928 O O . TYR A 1 120 ? 33.202 -31.902 -43.231 1.00 43.97 120 TYR A O 1
ATOM 936 N N . HIS A 1 121 ? 34.534 -31.957 -41.392 1.00 37.47 121 HIS A N 1
ATOM 937 C CA . HIS A 1 121 ? 34.981 -30.552 -41.256 1.00 37.47 121 HIS A CA 1
ATOM 938 C C . HIS A 1 121 ? 34.093 -29.594 -40.424 1.00 37.47 121 HIS A C 1
ATOM 940 O O . HIS A 1 121 ? 33.151 -28.996 -40.927 1.00 37.47 121 HIS A O 1
ATOM 946 N N . GLY A 1 122 ? 34.528 -29.322 -39.184 1.00 37.12 122 GLY A N 1
ATOM 947 C CA . GLY A 1 122 ? 34.351 -28.013 -38.536 1.00 37.12 122 GLY A CA 1
ATOM 948 C C . GLY A 1 122 ? 33.167 -27.837 -37.576 1.00 37.12 122 GLY A C 1
ATOM 949 O O . GLY A 1 122 ? 32.040 -27.626 -37.995 1.00 37.12 122 GLY A O 1
ATOM 950 N N . GLY A 1 123 ? 33.478 -27.766 -36.275 1.00 38.03 123 GLY A N 1
ATOM 951 C CA . GLY A 1 123 ? 32.759 -26.908 -35.322 1.00 38.03 123 GLY A CA 1
ATOM 952 C C . GLY A 1 123 ? 31.467 -27.456 -34.710 1.00 38.03 123 GLY A C 1
ATOM 953 O O . GLY A 1 123 ? 30.372 -27.064 -35.096 1.00 38.03 123 GLY A O 1
ATOM 954 N N . GLY A 1 124 ? 31.585 -28.270 -33.657 1.00 34.84 124 GLY A N 1
ATOM 955 C CA . GLY A 1 124 ? 30.480 -28.502 -32.722 1.00 34.84 124 GLY A CA 1
ATOM 956 C C . GLY A 1 124 ? 30.280 -27.276 -31.829 1.00 34.84 124 GLY A C 1
ATOM 957 O O . GLY A 1 124 ? 30.984 -27.112 -30.837 1.00 34.84 124 GLY A O 1
ATOM 958 N N . GLY A 1 125 ? 29.354 -26.392 -32.197 1.00 40.81 125 GLY A N 1
ATOM 959 C CA . GLY A 1 125 ? 28.960 -25.251 -31.373 1.00 40.81 125 GLY A CA 1
ATOM 960 C C . GLY A 1 125 ? 27.882 -25.649 -30.368 1.00 40.81 125 GLY A C 1
ATOM 961 O O . GLY A 1 125 ? 26.730 -25.840 -30.747 1.00 40.81 125 GLY A O 1
ATOM 962 N N . ILE A 1 126 ? 28.232 -25.744 -29.083 1.00 40.38 126 ILE A N 1
ATOM 963 C CA . ILE A 1 126 ? 27.240 -25.725 -28.002 1.00 40.38 126 ILE A CA 1
ATOM 964 C C . ILE A 1 126 ? 26.785 -24.270 -27.858 1.00 40.38 126 ILE A C 1
ATOM 966 O O . ILE A 1 126 ? 27.492 -23.440 -27.291 1.00 40.38 126 ILE A O 1
ATOM 970 N N . GLY A 1 127 ? 25.622 -23.943 -28.418 1.00 40.75 127 GLY A N 1
ATOM 971 C CA . GLY A 1 127 ? 24.976 -22.656 -28.193 1.00 40.75 127 GLY A CA 1
ATOM 972 C C . GLY A 1 127 ? 24.272 -22.658 -26.841 1.00 40.75 127 GLY A C 1
ATOM 973 O O . GLY A 1 127 ? 23.175 -23.195 -26.721 1.00 40.75 127 GLY A O 1
ATOM 974 N N . THR A 1 128 ? 24.878 -22.064 -25.814 1.00 39.81 128 THR A N 1
ATOM 975 C CA . THR A 1 128 ? 24.158 -21.709 -24.588 1.00 39.81 128 THR A CA 1
ATOM 976 C C . THR A 1 128 ? 23.366 -20.430 -24.849 1.00 39.81 128 THR A C 1
ATOM 978 O O . THR A 1 128 ? 23.906 -19.327 -24.883 1.00 39.81 128 THR A O 1
ATOM 981 N N . SER A 1 129 ? 22.056 -20.552 -25.054 1.00 41.91 129 SER A N 1
ATOM 982 C CA . SER A 1 129 ? 21.168 -19.390 -25.014 1.00 41.91 129 SER A CA 1
ATOM 983 C C . SER A 1 129 ? 21.010 -18.957 -23.556 1.00 41.91 129 SER A C 1
ATOM 985 O O . SER A 1 129 ? 20.188 -19.499 -22.824 1.00 41.91 129 SER A O 1
ATOM 987 N N . ILE A 1 130 ? 21.818 -17.993 -23.109 1.00 41.66 130 ILE A N 1
ATOM 988 C CA . ILE A 1 130 ? 21.585 -17.306 -21.834 1.00 41.66 130 ILE A CA 1
ATOM 989 C C . ILE A 1 130 ? 20.398 -16.368 -22.062 1.00 41.66 130 ILE A C 1
ATOM 991 O O . ILE A 1 130 ? 20.559 -15.253 -22.554 1.00 41.66 130 ILE A O 1
ATOM 995 N N . THR A 1 131 ? 19.185 -16.823 -21.753 1.00 48.53 131 THR A N 1
ATOM 996 C CA . THR A 1 131 ? 18.042 -15.911 -21.634 1.00 48.53 131 THR A CA 1
ATOM 997 C C . THR A 1 131 ? 18.351 -14.904 -20.526 1.00 48.53 131 THR A C 1
ATOM 999 O O . THR A 1 131 ? 18.683 -15.338 -19.418 1.00 48.53 131 THR A O 1
ATOM 1002 N N . PRO A 1 132 ? 18.269 -13.585 -20.781 1.00 46.16 132 PRO A N 1
ATOM 1003 C CA . PRO A 1 132 ? 18.455 -12.596 -19.732 1.00 46.16 132 PRO A CA 1
ATOM 1004 C C . PRO A 1 132 ? 17.445 -12.866 -18.615 1.00 46.16 132 PRO A C 1
ATOM 1006 O O . PRO A 1 132 ? 16.241 -12.954 -18.854 1.00 46.16 132 PRO A O 1
ATOM 1009 N N . THR A 1 133 ? 17.939 -13.043 -17.392 1.00 53.28 133 THR A N 1
ATOM 1010 C CA . THR A 1 133 ? 17.092 -13.149 -16.206 1.00 53.28 133 THR A CA 1
ATOM 1011 C C . THR A 1 133 ? 16.477 -11.784 -15.943 1.00 53.28 133 THR A C 1
ATOM 1013 O O . THR A 1 133 ? 17.128 -10.895 -15.394 1.00 53.28 133 THR A O 1
ATOM 1016 N N . THR A 1 134 ? 15.227 -11.602 -16.351 1.00 59.84 134 THR A N 1
ATOM 1017 C CA . THR A 1 134 ? 14.411 -10.492 -15.868 1.00 59.84 134 THR A CA 1
ATOM 1018 C C . THR A 1 134 ? 14.092 -10.758 -14.401 1.00 59.84 134 THR A C 1
ATOM 1020 O O . THR A 1 134 ? 13.446 -11.754 -14.077 1.00 59.84 134 THR A O 1
ATOM 1023 N N . ASN A 1 135 ? 14.586 -9.900 -13.507 1.00 70.62 135 ASN A N 1
ATOM 1024 C CA . ASN A 1 135 ? 14.198 -9.950 -12.102 1.00 70.62 135 ASN A CA 1
ATOM 1025 C C . ASN A 1 135 ? 12.744 -9.480 -12.010 1.00 70.62 135 ASN A C 1
ATOM 1027 O O . ASN A 1 135 ? 12.455 -8.309 -12.261 1.00 70.62 135 ASN A O 1
ATOM 1031 N N . GLU A 1 136 ? 11.841 -10.401 -11.697 1.00 86.50 136 GLU A N 1
ATOM 1032 C CA . GLU A 1 136 ? 10.473 -10.055 -11.344 1.00 86.50 136 GLU A CA 1
ATOM 1033 C C . GLU A 1 136 ? 10.429 -9.658 -9.865 1.00 86.50 136 GLU A C 1
ATOM 1035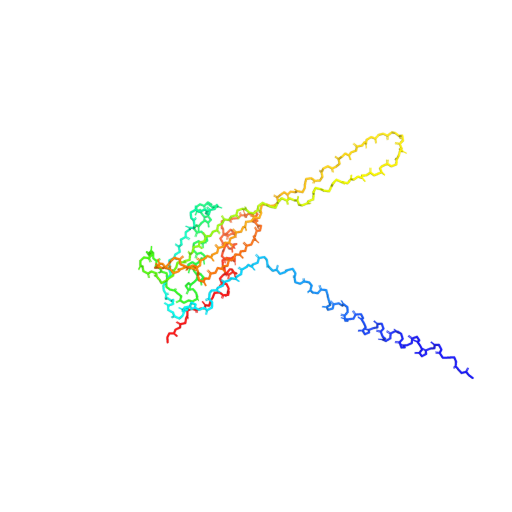 O O . GLU A 1 136 ? 11.222 -10.125 -9.044 1.00 86.50 136 GLU A O 1
ATOM 1040 N N . THR A 1 137 ? 9.504 -8.773 -9.525 1.00 88.69 137 THR A N 1
ATOM 1041 C CA . THR A 1 137 ? 9.291 -8.274 -8.172 1.00 88.69 137 THR A CA 1
ATOM 1042 C C . THR A 1 137 ? 7.822 -8.442 -7.833 1.00 88.69 137 THR A C 1
ATOM 1044 O O . THR A 1 137 ? 6.959 -7.909 -8.524 1.00 88.69 137 THR A O 1
ATOM 1047 N N . GLU A 1 138 ? 7.530 -9.168 -6.763 1.00 92.94 138 GLU A N 1
ATOM 1048 C CA . GLU A 1 138 ? 6.204 -9.192 -6.160 1.00 92.94 138 GLU A CA 1
ATOM 1049 C C . GLU A 1 138 ? 6.054 -7.981 -5.239 1.00 92.94 138 GLU A C 1
ATOM 1051 O O . GLU A 1 138 ? 6.876 -7.763 -4.345 1.00 92.94 138 GLU A O 1
ATOM 1056 N N . ILE A 1 139 ? 5.002 -7.198 -5.461 1.00 95.44 139 ILE A N 1
ATOM 1057 C CA . ILE A 1 139 ? 4.540 -6.152 -4.552 1.00 95.44 139 ILE A CA 1
ATOM 1058 C C . ILE A 1 139 ? 3.213 -6.626 -3.976 1.00 95.44 139 ILE A C 1
ATOM 1060 O O . ILE A 1 139 ? 2.293 -6.944 -4.729 1.00 95.44 139 ILE A O 1
ATOM 1064 N N . ARG A 1 140 ? 3.110 -6.666 -2.650 1.00 97.06 140 ARG A N 1
ATOM 1065 C CA . ARG A 1 140 ? 1.904 -7.102 -1.939 1.00 97.06 140 ARG A CA 1
ATOM 1066 C C . ARG A 1 140 ? 1.529 -6.126 -0.841 1.00 97.06 140 ARG A C 1
ATOM 1068 O O . ARG A 1 140 ? 2.406 -5.529 -0.226 1.00 97.06 140 ARG A O 1
ATOM 1075 N N . ILE A 1 141 ? 0.232 -5.959 -0.622 1.00 98.44 141 ILE A N 1
ATOM 1076 C CA . ILE A 1 141 ? -0.347 -5.141 0.438 1.00 98.44 141 ILE A CA 1
ATOM 1077 C C . ILE A 1 141 ? -1.284 -6.029 1.253 1.00 98.44 141 ILE A C 1
ATOM 1079 O O . ILE A 1 141 ? -2.271 -6.534 0.724 1.00 98.44 141 ILE A O 1
ATOM 1083 N N . ASP A 1 142 ? -0.984 -6.165 2.539 1.00 98.25 142 ASP A N 1
ATOM 1084 C CA . ASP A 1 142 ? -1.778 -6.902 3.512 1.00 98.25 142 ASP A CA 1
ATOM 1085 C C . ASP A 1 142 ? -2.449 -5.909 4.468 1.00 98.25 142 ASP A C 1
ATOM 1087 O O . ASP A 1 142 ? -1.789 -5.077 5.094 1.00 98.25 142 ASP A O 1
ATOM 1091 N N . MET A 1 143 ? -3.773 -5.992 4.586 1.00 98.25 143 MET A N 1
ATOM 1092 C CA . MET A 1 143 ? -4.565 -5.218 5.538 1.00 98.25 143 MET A CA 1
ATOM 1093 C C . MET A 1 143 ? -4.868 -6.084 6.753 1.00 98.25 143 MET A C 1
ATOM 1095 O O . MET A 1 143 ? -5.452 -7.165 6.618 1.00 98.25 143 MET A O 1
ATOM 1099 N N . PHE A 1 144 ? -4.502 -5.619 7.944 1.00 97.31 144 PHE A N 1
ATOM 1100 C CA . PHE A 1 144 ? -4.725 -6.382 9.167 1.00 97.31 144 PHE A CA 1
ATOM 1101 C C . PHE A 1 144 ? -5.285 -5.541 10.314 1.00 97.31 144 PHE A C 1
ATOM 1103 O O . PHE A 1 144 ? -5.087 -4.327 10.397 1.00 97.31 144 PHE A O 1
ATOM 1110 N N . ASP A 1 145 ? -5.994 -6.211 11.220 1.00 96.44 145 ASP A N 1
ATOM 1111 C CA . ASP A 1 145 ? -6.537 -5.603 12.434 1.00 96.44 145 ASP A CA 1
ATOM 1112 C C . ASP A 1 145 ? -5.405 -5.383 13.464 1.00 96.44 145 ASP A C 1
ATOM 1114 O O . ASP A 1 145 ? -4.714 -6.342 13.823 1.00 96.44 145 ASP A O 1
ATOM 1118 N N . PRO A 1 146 ? -5.191 -4.155 13.973 1.00 95.56 146 PRO A N 1
ATOM 1119 C CA . PRO A 1 146 ? -4.072 -3.839 14.862 1.00 95.56 146 PRO A CA 1
ATOM 1120 C C . PRO A 1 146 ? -4.148 -4.554 16.219 1.00 95.56 146 PRO A C 1
ATOM 1122 O O . PRO A 1 146 ? -3.114 -4.786 16.842 1.00 95.56 146 PRO A O 1
ATOM 1125 N N . LYS A 1 147 ? -5.348 -4.934 16.682 1.00 93.69 147 LYS A N 1
ATOM 1126 C CA . LYS A 1 147 ? -5.565 -5.610 17.971 1.00 93.69 147 LYS A CA 1
ATOM 1127 C C . LYS A 1 147 ? -5.297 -7.105 17.870 1.00 93.69 147 LYS A C 1
ATOM 1129 O O . LYS A 1 147 ? -4.688 -7.681 18.764 1.00 93.69 147 LYS A O 1
ATOM 1134 N N . THR A 1 148 ? -5.780 -7.739 16.804 1.00 95.38 148 THR A N 1
ATOM 1135 C CA . THR A 1 148 ? -5.692 -9.200 16.632 1.00 95.38 148 THR A CA 1
ATOM 1136 C C . THR A 1 148 ? -4.517 -9.641 15.766 1.00 95.38 148 THR A C 1
ATOM 1138 O O . THR A 1 148 ? -4.193 -10.826 15.758 1.00 95.38 148 THR A O 1
ATOM 1141 N N . ARG A 1 149 ? -3.894 -8.711 15.027 1.00 94.69 149 ARG A N 1
ATOM 1142 C CA . ARG A 1 149 ? -2.864 -8.961 14.002 1.00 94.69 149 ARG A CA 1
ATOM 1143 C C . ARG A 1 149 ? -3.313 -9.917 12.889 1.00 94.69 149 ARG A C 1
ATOM 1145 O O . ARG A 1 149 ? -2.484 -10.465 12.170 1.00 94.69 149 ARG A O 1
ATOM 1152 N N . ARG A 1 150 ? -4.622 -10.128 12.729 1.00 95.88 150 ARG A N 1
ATOM 1153 C CA . ARG A 1 150 ? -5.174 -10.982 11.673 1.00 95.88 150 ARG A CA 1
ATOM 1154 C C . ARG A 1 150 ? -5.305 -10.190 10.382 1.00 95.88 150 ARG A C 1
ATOM 1156 O O . ARG A 1 150 ? -5.958 -9.145 10.370 1.00 95.88 150 ARG A O 1
ATOM 1163 N N . VAL A 1 151 ? -4.710 -10.711 9.313 1.00 97.12 151 VAL A N 1
ATOM 1164 C CA . VAL A 1 151 ? -4.922 -10.220 7.948 1.00 97.12 151 VAL A CA 1
ATOM 1165 C C . VAL A 1 151 ? -6.361 -10.530 7.549 1.00 97.12 151 VAL A C 1
ATOM 1167 O O . VAL A 1 151 ? -6.812 -11.665 7.699 1.00 97.12 151 VAL A O 1
ATOM 1170 N N . PHE A 1 152 ? -7.079 -9.518 7.078 1.00 97.50 152 PHE A N 1
ATOM 1171 C CA . PHE A 1 152 ? -8.462 -9.647 6.613 1.00 97.50 152 PHE A CA 1
ATOM 1172 C C . PHE A 1 152 ? -8.614 -9.348 5.122 1.00 97.50 152 PHE A C 1
ATOM 1174 O O . PHE A 1 152 ? -9.663 -9.627 4.548 1.00 97.50 152 PHE A O 1
ATOM 1181 N N . TRP A 1 153 ? -7.593 -8.772 4.491 1.00 98.00 153 TRP A N 1
ATOM 1182 C CA . TRP A 1 153 ? -7.5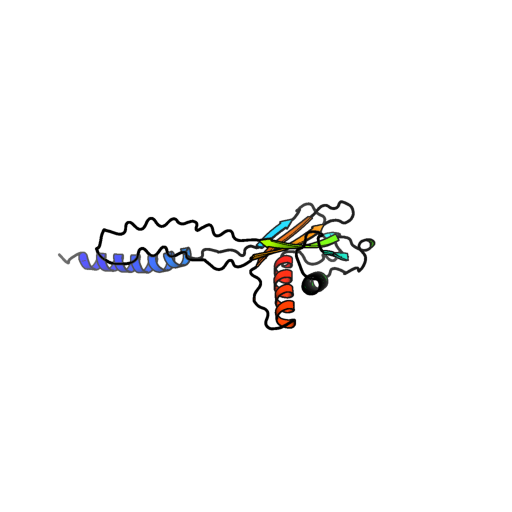49 -8.523 3.057 1.00 98.00 153 TRP A CA 1
ATOM 1183 C C . TRP A 1 153 ? -6.091 -8.515 2.598 1.00 98.00 153 TRP A C 1
ATOM 1185 O O . TRP A 1 153 ? -5.232 -7.984 3.298 1.00 98.00 153 TRP A O 1
ATOM 1195 N N . SER A 1 154 ? -5.809 -9.093 1.439 1.00 97.62 154 SER A N 1
ATOM 1196 C CA . SER A 1 154 ? -4.480 -9.144 0.837 1.00 97.62 154 SER A CA 1
ATOM 1197 C C . SER A 1 154 ? -4.596 -8.983 -0.670 1.00 97.62 154 SER A C 1
ATOM 1199 O O . SER A 1 154 ? -5.474 -9.585 -1.292 1.00 97.62 154 SER A O 1
ATOM 1201 N N . ALA A 1 155 ? -3.697 -8.206 -1.264 1.00 97.00 155 ALA A N 1
ATOM 1202 C CA . ALA A 1 155 ? -3.492 -8.204 -2.703 1.00 97.00 155 ALA A CA 1
ATOM 1203 C C . ALA A 1 155 ? -2.008 -8.246 -3.039 1.00 97.00 155 ALA A C 1
ATOM 1205 O O . ALA A 1 155 ? -1.219 -7.515 -2.444 1.00 97.00 155 ALA A O 1
ATOM 1206 N N . GLY A 1 156 ? -1.629 -9.053 -4.024 1.00 95.94 156 GLY A N 1
ATOM 1207 C CA . GLY A 1 156 ? -0.263 -9.178 -4.517 1.00 95.94 156 GLY A CA 1
ATOM 1208 C C . GLY A 1 156 ? -0.206 -9.113 -6.035 1.00 95.94 156 GLY A C 1
ATOM 1209 O O . GLY A 1 156 ? -1.119 -9.568 -6.719 1.00 95.94 156 GLY A O 1
ATOM 1210 N N . LYS A 1 157 ? 0.873 -8.546 -6.576 1.00 93.12 157 LYS A N 1
ATOM 1211 C CA . LYS A 1 157 ? 1.116 -8.496 -8.016 1.00 93.12 157 LYS A CA 1
ATOM 1212 C C . LYS A 1 157 ? 2.591 -8.663 -8.332 1.00 93.12 157 LYS A C 1
ATOM 1214 O O . LYS A 1 157 ? 3.439 -8.015 -7.721 1.00 93.12 157 LYS A O 1
ATOM 1219 N N . VAL A 1 158 ? 2.886 -9.509 -9.314 1.00 91.62 158 VAL A N 1
ATOM 1220 C CA . VAL A 1 158 ? 4.244 -9.693 -9.837 1.00 91.62 158 VAL A CA 1
ATOM 1221 C C . VAL A 1 158 ? 4.468 -8.768 -11.027 1.00 91.62 158 VAL A C 1
ATOM 1223 O O . VAL A 1 158 ? 3.749 -8.845 -12.022 1.00 91.62 158 VAL A O 1
ATOM 1226 N N . GLU A 1 159 ? 5.490 -7.925 -10.930 1.00 89.31 159 GLU A N 1
ATOM 1227 C CA . GLU A 1 159 ? 5.863 -6.933 -11.932 1.00 89.31 159 GLU A CA 1
ATOM 1228 C C . GLU A 1 159 ? 7.323 -7.079 -12.354 1.00 89.31 159 GLU A C 1
ATOM 1230 O O . GLU A 1 159 ? 8.202 -7.405 -11.559 1.00 89.31 159 GLU A O 1
ATOM 1235 N N . THR A 1 160 ? 7.611 -6.767 -13.615 1.00 88.44 160 THR A N 1
ATOM 1236 C CA . THR A 1 160 ? 8.987 -6.496 -14.042 1.00 88.44 160 THR A CA 1
ATOM 1237 C C . THR A 1 160 ? 9.261 -5.014 -13.843 1.00 88.44 160 THR A C 1
ATOM 1239 O O . THR A 1 160 ? 8.609 -4.182 -14.473 1.00 88.44 160 THR A O 1
ATOM 1242 N N . LEU A 1 161 ? 10.237 -4.666 -13.001 1.00 86.06 161 LEU A N 1
ATOM 1243 C CA . LEU A 1 161 ? 10.612 -3.264 -12.826 1.00 86.06 161 LEU A CA 1
ATOM 1244 C C . LEU A 1 161 ? 11.266 -2.735 -14.114 1.00 86.06 161 LEU A C 1
ATOM 1246 O O . LEU A 1 161 ? 12.308 -3.258 -14.524 1.00 86.06 161 LEU A O 1
ATOM 1250 N N . PRO A 1 162 ? 10.696 -1.702 -14.762 1.00 87.38 162 PRO A N 1
ATOM 1251 C CA . PRO A 1 162 ? 11.299 -1.129 -15.952 1.00 87.38 162 PRO A CA 1
ATOM 1252 C C . PRO A 1 162 ? 12.552 -0.330 -15.587 1.00 87.38 162 PRO A C 1
ATOM 1254 O O . PRO A 1 162 ? 12.764 0.088 -14.444 1.00 87.38 162 PRO A O 1
ATOM 1257 N N . LYS A 1 163 ? 13.372 -0.032 -16.596 1.00 88.00 163 LYS A N 1
ATOM 1258 C CA . LYS A 1 163 ? 14.375 1.020 -16.456 1.00 88.00 163 LYS A CA 1
ATOM 1259 C C . LYS A 1 163 ? 13.647 2.363 -16.394 1.00 88.00 163 LYS A C 1
ATOM 1261 O O . LYS A 1 163 ? 12.942 2.739 -17.323 1.00 88.00 163 LYS A O 1
ATOM 1266 N N . PHE A 1 164 ? 13.790 3.062 -15.275 1.00 90.19 164 PHE A N 1
ATOM 1267 C CA . PHE A 1 164 ? 13.143 4.355 -15.075 1.00 90.19 164 PHE A CA 1
ATOM 1268 C C . PHE A 1 164 ? 14.023 5.483 -15.610 1.00 90.19 164 PHE A C 1
ATOM 1270 O O . PHE A 1 164 ? 15.160 5.627 -15.163 1.00 90.19 164 PHE A O 1
ATOM 1277 N N . GLU A 1 165 ? 13.471 6.300 -16.504 1.00 91.75 165 GLU A N 1
ATOM 1278 C CA . GLU A 1 165 ? 14.157 7.460 -17.093 1.00 91.75 165 GLU A CA 1
ATOM 1279 C C . GLU A 1 165 ? 14.225 8.654 -16.127 1.00 91.75 165 GLU A C 1
ATOM 1281 O O . GLU A 1 165 ? 15.126 9.483 -16.211 1.00 91.75 165 GLU A O 1
ATOM 1286 N N . SER A 1 166 ? 13.280 8.749 -15.183 1.00 94.75 166 SER A N 1
ATOM 1287 C CA . SER A 1 166 ? 13.226 9.845 -14.208 1.00 94.75 166 SER A CA 1
ATOM 1288 C C . SER A 1 166 ? 12.548 9.449 -12.884 1.00 94.75 166 SER A C 1
ATOM 1290 O O . SER A 1 166 ? 11.782 8.474 -12.849 1.00 94.75 166 SER A O 1
ATOM 1292 N N . PRO A 1 167 ? 12.755 10.204 -11.787 1.00 94.44 167 PRO A N 1
ATOM 1293 C CA . PRO A 1 167 ? 12.033 10.008 -10.526 1.00 94.44 167 PRO A CA 1
ATOM 1294 C C . PRO A 1 167 ? 10.504 10.027 -10.676 1.00 94.44 167 PRO A C 1
ATOM 1296 O O . PRO A 1 167 ? 9.813 9.262 -10.003 1.00 94.44 167 PRO A O 1
ATOM 1299 N N . GLU A 1 168 ? 9.973 10.851 -11.580 1.00 95.31 168 GLU A N 1
ATOM 1300 C CA . GLU A 1 168 ? 8.536 11.012 -11.822 1.00 95.31 168 GLU A CA 1
ATOM 1301 C C . GLU A 1 168 ? 7.955 9.795 -12.544 1.00 95.31 168 GLU A C 1
ATOM 1303 O O . GLU A 1 168 ? 6.872 9.331 -12.191 1.00 95.31 168 GLU A O 1
ATOM 1308 N N . THR A 1 169 ? 8.673 9.239 -13.531 1.00 95.81 169 THR A N 1
ATOM 1309 C CA . THR A 1 169 ? 8.254 7.984 -14.189 1.00 95.81 169 THR A CA 1
ATOM 1310 C C . THR A 1 169 ? 8.180 6.835 -13.185 1.00 95.81 169 THR A C 1
ATOM 1312 O O . THR A 1 169 ? 7.237 6.046 -13.214 1.00 95.81 169 THR A O 1
ATOM 1315 N N . ARG A 1 170 ? 9.125 6.794 -12.238 1.00 94.81 170 ARG A N 1
ATOM 1316 C CA . ARG A 1 170 ? 9.157 5.798 -11.167 1.00 94.81 170 ARG A CA 1
ATOM 1317 C C . ARG A 1 170 ? 8.025 5.978 -10.160 1.00 94.81 170 ARG A C 1
ATOM 1319 O O . ARG A 1 170 ? 7.395 4.998 -9.783 1.00 94.81 170 ARG A O 1
ATOM 1326 N N . ALA A 1 171 ? 7.731 7.213 -9.755 1.00 95.31 171 ALA A N 1
ATOM 1327 C CA . ALA A 1 171 ? 6.590 7.501 -8.888 1.00 95.31 171 ALA A CA 1
ATOM 1328 C C . ALA A 1 171 ? 5.262 7.103 -9.554 1.00 95.31 171 ALA A C 1
ATOM 1330 O O . ALA A 1 171 ? 4.452 6.410 -8.945 1.00 95.31 171 ALA A O 1
ATOM 1331 N N . ARG A 1 172 ? 5.069 7.447 -10.837 1.00 96.94 172 ARG A N 1
ATOM 1332 C CA . ARG A 1 172 ? 3.874 7.039 -11.597 1.00 96.94 172 ARG A CA 1
ATOM 1333 C C . ARG A 1 172 ? 3.716 5.524 -11.686 1.00 96.94 172 ARG A C 1
ATOM 1335 O O . ARG A 1 172 ? 2.592 5.036 -11.592 1.00 96.94 172 ARG A O 1
ATOM 1342 N N . PHE A 1 173 ? 4.817 4.790 -11.846 1.00 95.94 173 PHE A N 1
ATOM 1343 C CA . PHE A 1 173 ? 4.792 3.330 -11.843 1.00 95.94 173 PHE A CA 1
ATOM 1344 C C . PHE A 1 173 ? 4.230 2.782 -10.525 1.00 95.94 173 PHE A C 1
ATOM 1346 O O . PHE A 1 173 ? 3.237 2.059 -10.553 1.00 95.94 173 PHE A O 1
ATOM 1353 N N . PHE A 1 174 ? 4.782 3.184 -9.374 1.00 96.50 174 PHE A N 1
ATOM 1354 C CA . PHE A 1 174 ? 4.288 2.706 -8.076 1.00 96.50 174 PHE A CA 1
ATOM 1355 C C . PHE A 1 174 ? 2.851 3.153 -7.791 1.00 96.50 174 PHE A C 1
ATOM 1357 O O . PHE A 1 174 ? 2.059 2.339 -7.325 1.00 96.50 174 PHE A O 1
ATOM 1364 N N . ASN A 1 175 ? 2.475 4.383 -8.159 1.00 97.81 175 ASN A N 1
ATOM 1365 C CA . ASN A 1 175 ? 1.086 4.843 -8.064 1.00 97.81 175 ASN A CA 1
ATOM 1366 C C . ASN A 1 175 ? 0.133 3.936 -8.853 1.00 97.81 175 ASN A C 1
ATOM 1368 O O . ASN A 1 175 ? -0.939 3.591 -8.365 1.00 97.81 175 ASN A O 1
ATOM 1372 N N . THR A 1 176 ? 0.532 3.528 -10.061 1.00 97.25 176 THR A N 1
ATOM 1373 C CA . THR A 1 176 ? -0.277 2.650 -10.917 1.00 97.25 176 THR A CA 1
ATOM 1374 C C . THR A 1 176 ? -0.408 1.258 -10.306 1.00 97.25 176 THR A C 1
ATOM 1376 O O . THR A 1 176 ? -1.519 0.745 -10.202 1.00 97.25 176 THR A O 1
ATOM 1379 N N . VAL A 1 177 ? 0.703 0.666 -9.858 1.00 96.06 177 VAL A N 1
ATOM 1380 C CA . VAL A 1 177 ? 0.697 -0.674 -9.250 1.00 96.06 177 VAL A CA 1
ATOM 1381 C C . VAL A 1 177 ? -0.149 -0.694 -7.978 1.00 96.06 177 VAL A C 1
ATOM 1383 O O . VAL A 1 177 ? -0.997 -1.568 -7.823 1.00 96.06 177 VAL A O 1
ATOM 1386 N N . VAL A 1 178 ? 0.024 0.284 -7.086 1.00 98.12 178 VAL A N 1
ATOM 1387 C CA . VAL A 1 178 ? -0.763 0.373 -5.848 1.00 98.12 178 VAL A CA 1
ATOM 1388 C C . VAL A 1 178 ? -2.244 0.610 -6.143 1.00 98.12 178 VAL A C 1
ATOM 1390 O O . VAL A 1 178 ? -3.093 -0.025 -5.520 1.00 98.12 178 VAL A O 1
ATOM 1393 N N . SER A 1 179 ? -2.570 1.465 -7.118 1.00 97.62 179 SER A N 1
ATOM 1394 C CA . SER A 1 179 ? -3.959 1.684 -7.535 1.00 97.62 179 SER A CA 1
ATOM 1395 C C . SER A 1 179 ? -4.620 0.402 -8.040 1.00 97.62 179 SER A C 1
ATOM 1397 O O . SER A 1 179 ? -5.798 0.202 -7.768 1.00 97.62 179 SER A O 1
ATOM 1399 N N . GLN A 1 180 ? -3.883 -0.447 -8.761 1.00 96.19 180 GLN A N 1
ATOM 1400 C CA . GLN A 1 180 ? -4.379 -1.741 -9.238 1.00 96.19 180 GLN A CA 1
ATOM 1401 C C . GLN A 1 180 ? -4.562 -2.729 -8.084 1.00 96.19 180 GLN A C 1
ATOM 1403 O O . GLN A 1 180 ? -5.628 -3.318 -7.951 1.00 96.19 180 GLN A O 1
ATOM 1408 N N . LEU A 1 181 ? -3.569 -2.853 -7.195 1.00 96.81 181 LEU A N 1
ATOM 1409 C CA . LEU A 1 181 ? -3.666 -3.717 -6.012 1.00 96.81 181 LEU A CA 1
ATOM 1410 C C . LEU A 1 181 ? -4.890 -3.366 -5.159 1.00 96.81 181 LEU A C 1
ATOM 1412 O O . LEU A 1 181 ? -5.630 -4.247 -4.734 1.00 96.81 181 LEU A O 1
ATOM 1416 N N . LEU A 1 182 ? -5.132 -2.073 -4.939 1.00 97.44 182 LEU A N 1
ATOM 1417 C CA . LEU A 1 182 ? -6.237 -1.585 -4.118 1.00 97.44 182 LEU A CA 1
ATOM 1418 C C . LEU A 1 182 ? -7.542 -1.389 -4.900 1.00 97.44 182 LEU A C 1
ATOM 1420 O O . LEU A 1 182 ? -8.522 -0.924 -4.319 1.00 97.44 182 LEU A O 1
ATOM 1424 N N . GLU A 1 183 ? -7.610 -1.738 -6.187 1.00 95.81 183 GLU A N 1
ATOM 1425 C CA . GLU A 1 183 ? -8.805 -1.530 -7.015 1.00 95.81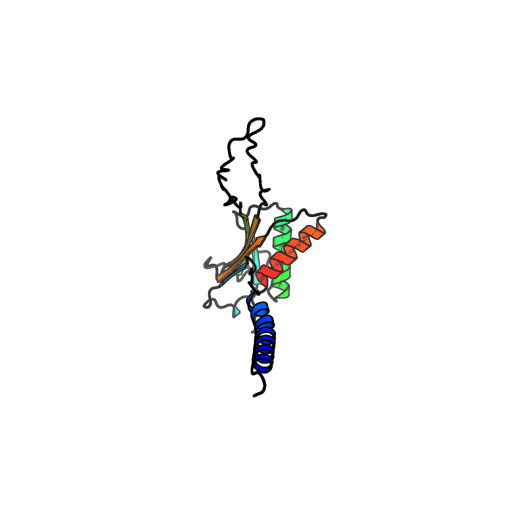 183 GLU A CA 1
ATOM 1426 C C . GLU A 1 183 ? -10.031 -2.197 -6.378 1.00 95.81 183 GLU A C 1
ATOM 1428 O O . GLU A 1 183 ? -11.049 -1.539 -6.148 1.00 95.81 183 GLU A O 1
ATOM 1433 N N . LYS A 1 184 ? -9.873 -3.466 -5.980 1.00 94.69 184 LYS A N 1
ATOM 1434 C CA . LYS A 1 184 ? -10.917 -4.304 -5.367 1.00 94.69 184 LYS A CA 1
ATOM 1435 C C . LYS A 1 184 ? -11.108 -4.081 -3.865 1.00 94.69 184 LYS A C 1
ATOM 1437 O O . LYS A 1 184 ? -12.006 -4.683 -3.281 1.00 94.69 184 LYS A O 1
ATOM 1442 N N . PHE A 1 185 ? -10.293 -3.241 -3.224 1.00 96.56 185 PHE A N 1
ATOM 1443 C CA . PHE A 1 185 ? -10.548 -2.851 -1.838 1.00 96.56 185 PHE A CA 1
ATOM 1444 C C . PHE A 1 185 ? -11.748 -1.889 -1.808 1.00 96.56 185 PHE A C 1
ATOM 1446 O O . PHE A 1 185 ? -11.729 -0.892 -2.542 1.00 96.56 185 PHE A O 1
ATOM 1453 N N . PRO A 1 186 ? -12.811 -2.163 -1.032 1.00 94.38 186 PRO A N 1
ATOM 1454 C CA . PRO A 1 186 ? -14.025 -1.354 -1.080 1.00 94.38 186 PRO A CA 1
ATOM 1455 C C . PRO A 1 186 ? -13.754 0.096 -0.638 1.00 94.38 186 PRO A C 1
ATOM 1457 O O . PRO A 1 186 ? -12.825 0.344 0.130 1.00 94.38 186 PRO A O 1
ATOM 1460 N N . PRO A 1 187 ? -14.531 1.080 -1.124 1.00 95.62 187 PRO A N 1
ATOM 1461 C CA . PRO A 1 187 ? -14.532 2.408 -0.525 1.00 95.62 187 PRO A CA 1
ATOM 1462 C C . PRO A 1 187 ? -15.089 2.353 0.904 1.00 95.62 187 PRO A C 1
ATOM 1464 O O . PRO A 1 187 ? -15.860 1.450 1.246 1.00 95.62 187 PRO A O 1
ATOM 1467 N N . ARG A 1 188 ? -14.732 3.342 1.731 1.00 94.25 188 ARG A N 1
ATOM 1468 C CA . ARG A 1 188 ? -15.267 3.492 3.085 1.00 94.25 188 ARG A CA 1
ATOM 1469 C C . ARG A 1 188 ? -16.788 3.552 3.023 1.00 94.25 188 ARG A C 1
ATOM 1471 O O . ARG A 1 188 ? -17.365 4.374 2.312 1.00 94.25 188 ARG A O 1
ATOM 1478 N N . GLN A 1 189 ? -17.427 2.701 3.813 1.00 87.62 189 GLN A N 1
ATOM 1479 C CA . GLN A 1 189 ? -18.867 2.746 4.004 1.00 87.62 189 GLN A CA 1
ATOM 1480 C C . GLN A 1 189 ? -19.182 3.906 4.953 1.00 87.62 189 GLN A C 1
ATOM 1482 O O . GLN A 1 189 ? -18.666 3.966 6.070 1.00 87.62 189 GLN A O 1
ATOM 1487 N N . THR A 1 190 ? -19.977 4.867 4.495 1.00 70.75 190 THR A N 1
ATOM 1488 C CA . THR A 1 190 ? -20.577 5.866 5.383 1.00 70.75 190 THR A CA 1
ATOM 1489 C C . THR A 1 190 ? -21.723 5.210 6.157 1.00 70.75 190 THR A C 1
ATOM 1491 O O . THR A 1 190 ? -22.524 4.526 5.515 1.00 70.75 190 THR A O 1
ATOM 1494 N N . PRO A 1 191 ? -21.799 5.390 7.489 1.00 57.81 191 PRO A N 1
ATOM 1495 C CA . PRO A 1 191 ? -22.953 4.972 8.284 1.00 57.81 191 PRO A CA 1
ATOM 1496 C C . PRO A 1 191 ? -24.263 5.609 7.813 1.00 57.81 191 PRO A C 1
ATOM 1498 O O . PRO A 1 191 ? -24.210 6.752 7.298 1.00 57.81 191 PRO A O 1
#

Foldseek 3Di:
DDDPPVVVVVVVVVVVVVVVVVVVVVPPDCPDFQKDKDFAPPDPLQPFAEEEEEEDPQAPDDPLLVVLLRVLLQVLQVVLRHHYDPDPVPGQKYKYKHKDWDWPPPPPPDPPPPPPPDDPDDDDDPDDPPDPTQTKMKMKIFIAGSVPRDTGIMMIGIGRDDDDPDPVSSSVVSSVVSCVRCVPPHRHDDD

Radius of gyration: 27.4 Å; Cα contacts (8 Å, |Δi|>4): 248; chains: 1; bounding box: 66×48×83 Å

Nearest PDB structures (foldseek):
  5t10-assembly1_B  TM=6.296E-01  e=3.007E-07  Paraburkholderia phytofirmans PsJN
  5t10-assembly2_C  TM=6.116E-01  e=6.910E-07  Paraburkholderia phytofirmans PsJN
  5t11-assembly1_J  TM=6.303E-01  e=1.804E-06  Paraburkholderia phytofirmans PsJN
  5t11-assembly1_B  TM=6.192E-01  e=1.693E-06  Paraburkholderia phytofirmans PsJN
  4ye5-assembly2_B  TM=3.287E-01  e=7.408E-02  Bifidobacterium adolescentis ATCC 15703

Mean predicted aligned error: 13.61 Å

Secondary structure (DSSP, 8-state):
---THHHHHHHHHHHHHHHHHHHHGGG------SEEEEE-TTS-GGG--EEEEEE-TT----HHHHHHHHHHHHHHHHHTTPEE-SSGGG-SEEEEEEEEEEE---S------------SSS------------EEEEEEEEEE-TTT--EEEEEEEEEEPPPPSSHHHHHHHHHHHHHHHTTTSPPPPP-

Solvent-accessible surface area (backbone atoms only — not comparable to full-atom values): 11558 Å² total; per-residue (Å²): 136,85,76,73,63,63,66,53,52,52,53,53,53,54,52,52,63,61,49,56,66,60,59,62,68,73,66,75,69,76,82,63,75,67,60,51,74,52,66,48,91,84,57,73,64,72,71,51,48,27,31,19,77,45,76,40,92,82,36,68,67,56,72,71,60,47,49,39,44,51,54,29,48,52,54,52,43,41,76,32,65,33,41,83,36,99,43,68,90,68,30,54,31,33,43,33,38,40,30,43,80,43,74,66,73,76,86,74,80,70,81,76,81,74,85,70,74,92,69,92,79,84,80,91,76,84,80,80,82,78,71,81,77,66,62,29,32,34,44,33,42,38,32,24,33,76,88,77,68,46,73,42,34,38,23,36,35,64,39,70,76,72,89,66,91,42,75,65,57,46,44,51,48,39,36,51,54,44,49,58,56,46,59,83,52,77,60,50,57,79,132

Sequence (191 aa):
MPSGNHMRRYKMITVALLILPSLIFMLTGCAGPRESVDFDPKFPMEKLMAFFVTQSPDANIDPLNSQRIHDAIVHTLQNKGYEYTSAETGANFIASYHVTIVKNVPSNFSIGFGLGSFGYHGGGGIGTSITPTTNETEIRIDMFDPKTRRVFWSAGKVETLPKFESPETRARFFNTVVSQLLEKFPPRQTP

pLDDT: mean 79.2, std 21.66, range [34.84, 98.75]